Protein AF-A0A7S2T7R9-F1 (afdb_monomer_lite)

Structure (mmCIF, N/CA/C/O backbone):
data_AF-A0A7S2T7R9-F1
#
_entry.id   AF-A0A7S2T7R9-F1
#
loop_
_atom_site.group_PDB
_atom_site.id
_atom_site.type_symbol
_atom_site.label_atom_id
_atom_site.label_alt_id
_atom_site.label_comp_id
_atom_site.label_asym_id
_atom_site.label_entity_id
_atom_site.label_seq_id
_atom_site.pdbx_PDB_ins_code
_atom_site.Cartn_x
_atom_site.Cartn_y
_atom_site.Cartn_z
_atom_site.occupancy
_atom_site.B_iso_or_equiv
_atom_site.auth_seq_id
_atom_site.auth_comp_id
_atom_site.auth_asym_id
_atom_site.auth_atom_id
_atom_site.pdbx_PDB_model_num
ATOM 1 N N . GLY A 1 1 ? -16.843 3.187 7.560 1.00 64.81 1 GLY A N 1
ATOM 2 C CA . GLY A 1 1 ? -17.851 2.322 8.193 1.00 64.81 1 GLY A CA 1
ATOM 3 C C . GLY A 1 1 ? -17.827 0.988 7.501 1.00 64.81 1 GLY A C 1
ATOM 4 O O . GLY A 1 1 ? -18.702 0.731 6.693 1.00 64.81 1 GLY A O 1
ATOM 5 N N . GLY A 1 2 ? -16.764 0.230 7.730 1.00 83.62 2 GLY A N 1
ATOM 6 C CA . GLY A 1 2 ? -16.589 -1.131 7.239 1.00 83.62 2 GLY A CA 1
ATOM 7 C C . GLY A 1 2 ? -15.949 -1.951 8.354 1.00 83.62 2 GLY A C 1
ATOM 8 O O . GLY A 1 2 ? -15.482 -1.365 9.340 1.00 83.62 2 GLY A O 1
ATOM 9 N N . ASN A 1 3 ? -15.924 -3.269 8.196 1.00 92.44 3 ASN A N 1
ATOM 10 C CA . ASN A 1 3 ? -15.455 -4.187 9.225 1.00 92.44 3 ASN A CA 1
ATOM 11 C C . ASN A 1 3 ? -13.933 -4.036 9.428 1.00 92.44 3 ASN A C 1
ATOM 13 O O . ASN A 1 3 ? -13.120 -4.527 8.644 1.00 92.44 3 ASN A O 1
ATOM 17 N N . ALA A 1 4 ? -13.541 -3.311 10.482 1.00 90.25 4 ALA A N 1
ATOM 18 C CA . ALA A 1 4 ? -12.143 -2.966 10.741 1.00 90.25 4 ALA A CA 1
ATOM 19 C C . ALA A 1 4 ? -11.281 -4.188 11.100 1.00 90.25 4 ALA A C 1
ATOM 21 O O . ALA A 1 4 ? -10.094 -4.213 10.774 1.00 90.25 4 ALA A O 1
ATOM 22 N N . ALA A 1 5 ? -11.867 -5.193 11.756 1.00 90.62 5 ALA A N 1
ATOM 23 C CA . ALA A 1 5 ? -11.171 -6.430 12.095 1.00 90.62 5 ALA A CA 1
ATOM 24 C C . ALA A 1 5 ? -10.861 -7.243 10.832 1.00 90.62 5 ALA A C 1
ATOM 26 O O . ALA A 1 5 ? -9.722 -7.669 10.641 1.00 90.62 5 ALA A O 1
ATOM 27 N N . LEU A 1 6 ? -11.843 -7.375 9.934 1.00 92.44 6 LEU A N 1
ATOM 28 C CA . LEU A 1 6 ? -11.665 -8.041 8.646 1.00 92.44 6 LEU A CA 1
ATOM 29 C C . LEU A 1 6 ? -10.659 -7.298 7.758 1.00 92.44 6 LEU A C 1
ATOM 31 O O . LEU A 1 6 ? -9.766 -7.921 7.193 1.00 92.44 6 LEU A O 1
ATOM 35 N N . ALA A 1 7 ? -10.747 -5.967 7.688 1.00 92.38 7 ALA A N 1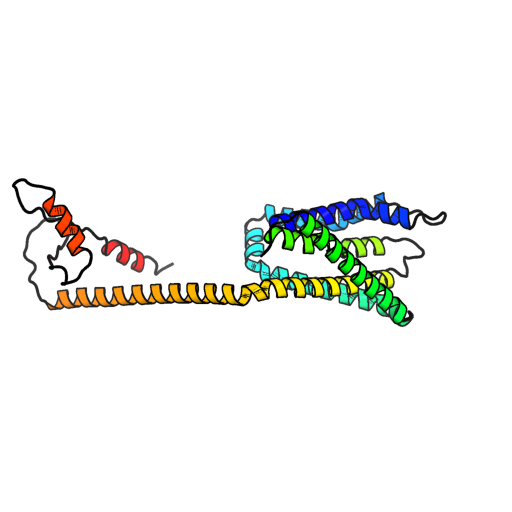
ATOM 36 C CA . ALA A 1 7 ? -9.795 -5.140 6.948 1.00 92.38 7 ALA A CA 1
ATOM 37 C C . ALA A 1 7 ? -8.351 -5.346 7.434 1.00 92.38 7 ALA A C 1
ATOM 39 O O . ALA A 1 7 ? -7.430 -5.493 6.627 1.00 92.38 7 ALA A O 1
ATOM 40 N N . LEU A 1 8 ? -8.147 -5.393 8.756 1.00 89.75 8 LEU A N 1
ATOM 41 C CA . LEU A 1 8 ? -6.836 -5.654 9.346 1.00 89.75 8 LEU A CA 1
ATOM 42 C C . LEU A 1 8 ? -6.337 -7.063 9.012 1.00 89.75 8 LEU A C 1
ATOM 44 O O . LEU A 1 8 ? -5.180 -7.209 8.622 1.00 89.75 8 LEU A O 1
ATOM 48 N N . LEU A 1 9 ? -7.197 -8.078 9.140 1.00 93.12 9 LEU A N 1
ATOM 49 C CA . LEU A 1 9 ? -6.862 -9.461 8.803 1.00 93.12 9 LEU A CA 1
ATOM 50 C C . LEU A 1 9 ? -6.433 -9.584 7.340 1.00 93.12 9 LEU A C 1
ATOM 52 O O . LEU A 1 9 ? -5.376 -10.144 7.068 1.00 93.12 9 LEU A O 1
ATOM 56 N N . LEU A 1 10 ? -7.220 -9.027 6.417 1.00 92.06 10 LEU A N 1
ATOM 57 C CA . LEU A 1 10 ? -6.920 -9.049 4.988 1.00 92.06 10 LEU A CA 1
ATOM 58 C C . LEU A 1 10 ? -5.611 -8.331 4.686 1.00 92.06 10 LEU A C 1
ATOM 60 O O . LEU A 1 10 ? -4.774 -8.888 3.994 1.00 92.06 10 LEU A O 1
ATOM 64 N N . THR A 1 11 ? -5.404 -7.141 5.254 1.00 90.25 11 THR A N 1
ATOM 65 C CA . THR A 1 11 ? -4.189 -6.349 5.018 1.00 90.25 11 THR A CA 1
ATOM 66 C C . THR A 1 11 ? -2.940 -7.065 5.533 1.00 90.25 11 THR A C 1
ATOM 68 O O . THR A 1 11 ? -1.929 -7.141 4.842 1.00 90.25 11 THR A O 1
ATOM 71 N N . VAL A 1 12 ? -2.976 -7.593 6.758 1.00 87.12 12 VAL A N 1
ATOM 72 C CA . VAL A 1 12 ? -1.820 -8.293 7.341 1.00 87.12 12 VAL A CA 1
ATOM 73 C C . VAL A 1 12 ? -1.593 -9.633 6.645 1.00 87.12 12 VAL A C 1
ATOM 75 O O . VAL A 1 12 ? -0.454 -9.964 6.325 1.00 87.12 12 VAL A O 1
ATOM 78 N N . GLY A 1 13 ? -2.666 -10.381 6.386 1.00 89.94 13 GLY A N 1
ATOM 79 C CA . GLY A 1 13 ? -2.618 -11.679 5.723 1.00 89.94 13 GLY A CA 1
ATOM 80 C C . GLY A 1 13 ? -2.097 -11.582 4.293 1.00 89.94 13 GLY A C 1
ATOM 81 O O . GLY A 1 13 ? -1.184 -12.323 3.940 1.00 89.94 13 GLY A O 1
ATOM 82 N N . SER A 1 14 ? -2.603 -10.642 3.491 1.00 89.81 14 SER A N 1
ATOM 83 C CA . SER A 1 14 ? -2.148 -10.442 2.110 1.00 89.81 14 SER A CA 1
ATOM 84 C C . SER A 1 14 ? -0.709 -9.937 2.045 1.00 89.81 14 SER A C 1
ATOM 86 O O . SER A 1 14 ? 0.055 -10.409 1.209 1.00 89.81 14 SER A O 1
ATOM 88 N N . ASN A 1 15 ? -0.297 -9.057 2.964 1.00 88.62 15 ASN A N 1
ATOM 89 C CA . ASN A 1 15 ? 1.095 -8.621 3.063 1.00 88.62 15 ASN A CA 1
ATOM 90 C C . ASN A 1 15 ? 2.029 -9.786 3.418 1.00 88.62 15 ASN A C 1
ATOM 92 O O . ASN A 1 15 ? 3.092 -9.917 2.816 1.00 88.62 15 ASN A O 1
ATOM 96 N N . LEU A 1 16 ? 1.645 -10.638 4.376 1.00 86.31 16 LEU A N 1
ATOM 97 C CA . LEU A 1 16 ? 2.447 -11.800 4.762 1.00 86.31 16 LEU A CA 1
ATOM 98 C C . LEU A 1 16 ? 2.527 -12.823 3.627 1.00 86.31 16 LEU A C 1
ATOM 100 O O . LEU A 1 16 ? 3.619 -13.282 3.305 1.00 86.31 16 LEU A O 1
ATOM 104 N N . LEU A 1 17 ? 1.393 -13.132 2.991 1.00 89.25 17 LEU A N 1
ATOM 105 C CA . LEU A 1 17 ? 1.361 -13.981 1.803 1.00 89.25 17 LEU A CA 1
ATOM 106 C C . LEU A 1 17 ? 2.251 -13.401 0.707 1.00 89.25 17 LEU A C 1
ATOM 108 O O . LEU A 1 17 ? 3.085 -14.124 0.188 1.00 89.25 17 LEU A O 1
ATOM 112 N N . GLY A 1 18 ? 2.163 -12.099 0.434 1.00 87.56 18 GLY A N 1
ATOM 113 C CA . GLY A 1 18 ? 3.014 -11.423 -0.541 1.00 87.56 18 GLY A CA 1
ATOM 114 C C . GLY A 1 18 ? 4.504 -11.572 -0.237 1.00 87.56 18 GLY A C 1
ATOM 115 O O . GLY A 1 18 ? 5.270 -11.926 -1.126 1.00 87.56 18 GLY A O 1
ATOM 116 N N . ILE A 1 19 ? 4.928 -11.378 1.016 1.00 85.81 19 ILE A N 1
ATOM 117 C CA . ILE A 1 19 ? 6.332 -11.582 1.416 1.00 85.81 19 ILE A CA 1
ATOM 118 C C . ILE A 1 19 ? 6.782 -13.015 1.121 1.00 85.81 19 ILE A C 1
ATOM 120 O O . ILE A 1 19 ? 7.886 -13.210 0.620 1.00 85.81 19 ILE A O 1
ATOM 124 N N . LEU A 1 20 ? 5.929 -14.001 1.409 1.00 87.94 20 LEU A N 1
ATOM 125 C CA . LEU A 1 20 ? 6.237 -15.413 1.201 1.00 87.94 20 LEU A CA 1
ATOM 126 C C . LEU A 1 20 ? 6.213 -15.811 -0.277 1.00 87.94 20 LEU A C 1
ATOM 128 O O . LEU A 1 20 ? 7.061 -16.588 -0.690 1.00 87.94 20 LEU A O 1
ATOM 132 N N . THR A 1 21 ? 5.265 -15.315 -1.074 1.00 89.00 21 THR A N 1
ATOM 133 C CA . THR A 1 21 ? 5.023 -15.799 -2.443 1.00 89.00 21 THR A CA 1
ATOM 134 C C . THR A 1 21 ? 5.775 -15.011 -3.508 1.00 89.00 21 THR A C 1
ATOM 136 O O . THR A 1 21 ? 6.161 -15.585 -4.525 1.00 89.00 21 THR A O 1
ATOM 139 N N . VAL A 1 22 ? 5.984 -13.703 -3.312 1.00 89.12 22 VAL A N 1
ATOM 140 C CA . VAL A 1 22 ? 6.552 -12.819 -4.343 1.00 89.12 22 VAL A CA 1
ATOM 141 C C . VAL A 1 22 ? 7.971 -13.223 -4.757 1.00 89.12 22 VAL A C 1
ATOM 143 O O . VAL A 1 22 ? 8.199 -13.281 -5.961 1.00 89.12 22 VAL A O 1
ATOM 146 N N . PRO A 1 23 ? 8.911 -13.567 -3.854 1.00 84.94 23 PRO A N 1
ATOM 147 C CA . PRO A 1 23 ? 10.255 -13.980 -4.264 1.00 84.94 23 PRO A CA 1
ATOM 148 C C . PRO A 1 23 ? 10.264 -15.176 -5.219 1.00 84.94 23 PRO A C 1
ATOM 150 O O . PRO A 1 23 ? 11.006 -15.183 -6.198 1.00 84.94 23 PRO A O 1
ATOM 153 N N . PHE A 1 24 ? 9.398 -16.162 -4.974 1.00 86.75 24 PHE A N 1
ATOM 154 C CA . PHE A 1 24 ? 9.271 -17.335 -5.836 1.00 86.75 24 PHE A CA 1
ATOM 155 C C . PHE A 1 24 ? 8.570 -17.002 -7.150 1.00 86.75 24 PHE A C 1
ATOM 157 O O . PHE A 1 24 ? 9.004 -17.463 -8.197 1.00 86.75 24 PHE A O 1
ATOM 164 N N . ALA A 1 25 ? 7.524 -16.173 -7.116 1.00 88.12 25 ALA A N 1
ATOM 165 C CA . ALA A 1 25 ? 6.848 -15.728 -8.331 1.00 88.12 25 ALA A CA 1
ATOM 166 C C . ALA A 1 25 ? 7.795 -14.937 -9.247 1.00 88.12 25 ALA A C 1
ATOM 168 O O . ALA A 1 25 ? 7.837 -15.183 -10.446 1.00 88.12 25 ALA A O 1
ATOM 169 N N . VAL A 1 26 ? 8.591 -14.027 -8.680 1.00 85.38 26 VAL A N 1
ATOM 170 C CA . VAL A 1 26 ? 9.594 -13.243 -9.415 1.00 85.38 26 VAL A CA 1
ATOM 171 C C . VAL A 1 26 ? 10.671 -14.152 -9.985 1.00 85.38 26 VAL A C 1
ATOM 173 O O . VAL A 1 26 ? 11.009 -14.006 -11.154 1.00 85.38 26 VAL A O 1
ATOM 176 N N . LYS A 1 27 ? 11.154 -15.124 -9.200 1.00 84.75 27 LYS A N 1
ATOM 177 C CA . LYS A 1 27 ? 12.073 -16.141 -9.708 1.00 84.75 27 LYS A CA 1
ATOM 178 C C . LYS A 1 27 ? 11.471 -16.879 -10.900 1.00 84.75 27 LYS A C 1
ATOM 180 O O . LYS A 1 27 ? 12.114 -16.921 -11.925 1.00 84.75 27 LYS A O 1
ATOM 185 N N . LEU A 1 28 ? 10.241 -17.382 -10.811 1.00 86.12 28 LEU A N 1
ATOM 186 C CA . LEU A 1 28 ? 9.601 -18.114 -11.913 1.00 86.12 28 LEU A CA 1
ATOM 187 C C . LEU A 1 28 ? 9.383 -17.267 -13.174 1.00 86.12 28 LEU A C 1
ATOM 189 O O . LEU A 1 28 ? 9.416 -17.801 -14.275 1.00 86.12 28 LEU A O 1
ATOM 193 N N . ILE A 1 29 ? 9.121 -15.967 -13.019 1.00 84.50 29 ILE A N 1
ATOM 194 C CA . ILE A 1 29 ? 8.898 -15.053 -14.150 1.00 84.50 29 ILE A CA 1
ATOM 195 C C . ILE A 1 29 ? 10.220 -14.658 -14.819 1.00 84.50 29 ILE A C 1
ATOM 197 O O . ILE A 1 29 ? 10.242 -14.438 -16.027 1.00 84.50 29 ILE A O 1
ATOM 201 N N . LEU A 1 30 ? 11.296 -14.529 -14.039 1.00 78.75 30 LEU A N 1
ATOM 202 C CA . LEU A 1 30 ? 12.594 -14.049 -14.514 1.00 78.75 30 LEU A CA 1
ATOM 203 C C . LEU A 1 30 ? 13.631 -15.166 -14.720 1.00 78.75 30 LEU A C 1
ATOM 205 O O . LEU A 1 30 ? 14.703 -14.873 -15.248 1.00 78.75 30 LEU A O 1
ATOM 209 N N . ASP A 1 31 ? 13.331 -16.409 -14.322 1.00 71.06 31 ASP A N 1
ATOM 210 C CA . ASP A 1 31 ? 14.208 -17.576 -14.489 1.00 71.06 31 ASP A CA 1
ATOM 211 C C . ASP A 1 31 ? 14.510 -17.741 -15.981 1.00 71.06 31 ASP A C 1
ATOM 213 O O . ASP A 1 31 ? 13.670 -18.139 -16.790 1.00 71.06 31 ASP A O 1
ATOM 217 N N . SER A 1 32 ? 15.729 -17.375 -16.338 1.00 65.50 32 SER A N 1
ATOM 218 C CA . SER A 1 32 ? 16.314 -17.498 -17.666 1.00 65.50 32 SER A CA 1
ATOM 219 C C . SER A 1 32 ? 17.733 -18.024 -17.475 1.00 65.50 32 SER A C 1
ATOM 221 O O . SER A 1 32 ? 18.296 -17.873 -16.391 1.00 65.50 32 SER A O 1
ATOM 223 N N . GLU A 1 33 ? 18.304 -18.690 -18.484 1.00 56.00 33 GLU A N 1
ATOM 224 C CA . GLU A 1 33 ? 19.564 -19.442 -18.321 1.00 56.00 33 GLU A CA 1
ATOM 225 C C . GLU A 1 33 ? 20.746 -18.587 -17.812 1.00 56.00 33 GLU A C 1
ATOM 227 O O . GLU A 1 33 ? 21.658 -19.125 -17.187 1.00 56.00 33 GLU A O 1
ATOM 232 N N . ASP A 1 34 ? 20.678 -17.260 -17.968 1.00 58.62 34 ASP A N 1
ATOM 233 C CA . ASP A 1 34 ? 21.695 -16.299 -17.523 1.00 58.62 34 ASP A CA 1
ATOM 234 C C . ASP A 1 34 ? 21.391 -15.615 -16.170 1.00 58.62 34 ASP A C 1
ATOM 236 O O . ASP A 1 34 ? 22.192 -14.813 -15.685 1.00 58.62 34 ASP A O 1
ATOM 240 N N . PHE A 1 35 ? 20.248 -15.899 -15.531 1.00 62.09 35 PHE A N 1
ATOM 241 C CA . PHE A 1 35 ? 19.755 -15.140 -14.374 1.00 62.09 35 PHE A CA 1
ATOM 242 C C . PHE A 1 35 ? 19.318 -16.046 -13.218 1.00 62.09 35 PHE A C 1
ATOM 244 O O . PHE A 1 35 ? 18.179 -16.503 -13.145 1.00 62.09 35 PHE A O 1
ATOM 251 N N . ASN A 1 36 ? 20.220 -16.274 -12.258 1.00 66.56 36 ASN A N 1
ATOM 252 C CA . ASN A 1 36 ? 19.907 -17.046 -11.054 1.00 66.56 36 ASN A CA 1
ATOM 253 C C . ASN A 1 36 ? 19.505 -16.121 -9.897 1.00 66.56 36 ASN A C 1
ATOM 255 O O . ASN A 1 36 ? 20.352 -15.574 -9.186 1.00 66.56 36 ASN A O 1
ATOM 259 N N . LEU A 1 37 ? 18.196 -15.958 -9.696 1.00 72.50 37 LEU A N 1
ATOM 260 C CA . LEU A 1 37 ? 17.667 -15.323 -8.492 1.00 72.50 37 LEU A CA 1
ATOM 261 C C . LEU A 1 37 ? 17.611 -16.298 -7.320 1.00 72.50 37 LEU A C 1
ATOM 263 O O . LEU A 1 37 ? 16.885 -17.301 -7.336 1.00 72.50 37 LEU A O 1
ATOM 267 N N . ASP A 1 38 ? 18.277 -15.923 -6.230 1.00 82.44 38 ASP A N 1
ATOM 268 C CA . ASP A 1 38 ? 18.083 -16.571 -4.938 1.00 82.44 38 ASP A CA 1
ATOM 269 C C . ASP A 1 38 ? 16.819 -16.034 -4.244 1.00 82.44 38 ASP A C 1
ATOM 271 O O . ASP A 1 38 ? 16.839 -15.071 -3.467 1.00 82.44 38 ASP A O 1
ATOM 275 N N . ALA A 1 39 ? 15.692 -16.691 -4.531 1.00 81.81 39 ALA A N 1
ATOM 276 C CA . ALA A 1 39 ? 14.399 -16.402 -3.916 1.00 81.81 39 ALA A CA 1
ATOM 277 C C . ALA A 1 39 ? 14.428 -16.518 -2.381 1.00 81.81 39 ALA A C 1
ATOM 279 O O . ALA A 1 39 ? 13.714 -15.771 -1.710 1.00 81.81 39 ALA A O 1
ATOM 280 N N . LEU A 1 40 ? 15.251 -17.410 -1.811 1.00 85.62 40 LEU A N 1
ATOM 281 C CA . LEU A 1 40 ? 15.349 -17.567 -0.358 1.00 85.62 40 LEU A CA 1
ATOM 282 C C . LEU A 1 40 ? 16.083 -16.387 0.272 1.00 85.62 40 LEU A C 1
ATOM 284 O O . LEU A 1 40 ? 15.608 -15.853 1.273 1.00 85.62 40 LEU A O 1
ATOM 288 N N . SER A 1 41 ? 17.182 -15.927 -0.326 1.00 83.56 41 SER A N 1
ATOM 289 C CA . SER A 1 41 ? 17.871 -14.708 0.121 1.00 83.56 41 SER A CA 1
ATOM 290 C C . SER A 1 41 ? 16.961 -13.481 0.032 1.00 83.56 41 SER A C 1
ATOM 292 O O . SER A 1 41 ? 16.876 -12.702 0.987 1.00 83.56 41 SER A O 1
ATOM 294 N N . LEU A 1 42 ? 16.206 -13.335 -1.063 1.00 81.25 42 LEU A N 1
ATOM 295 C CA . LEU A 1 42 ? 15.235 -12.251 -1.223 1.00 81.25 42 LEU A CA 1
ATOM 296 C C . LEU A 1 42 ? 14.118 -12.312 -0.166 1.00 81.25 42 LEU A C 1
ATOM 298 O O . LEU A 1 42 ? 13.780 -11.289 0.434 1.00 81.25 42 LEU A O 1
ATOM 302 N N . LEU A 1 43 ? 13.587 -13.507 0.106 1.00 85.38 43 LEU A N 1
ATOM 303 C CA . LEU A 1 43 ? 12.602 -13.743 1.162 1.00 85.38 43 LEU A CA 1
ATOM 304 C C . LEU A 1 43 ? 13.145 -13.348 2.541 1.00 85.38 43 LEU A C 1
ATOM 306 O O . LEU A 1 43 ? 12.474 -12.642 3.294 1.00 85.38 43 LEU A O 1
ATOM 310 N N . LEU A 1 44 ? 14.363 -13.780 2.872 1.00 86.00 44 LEU A N 1
ATOM 311 C CA . LEU A 1 44 ? 14.998 -13.502 4.162 1.00 86.00 44 LEU A CA 1
ATOM 312 C C . LEU A 1 44 ? 15.227 -11.997 4.344 1.00 86.00 44 LEU A C 1
ATOM 314 O O . LEU A 1 44 ? 14.940 -11.449 5.409 1.00 86.00 44 LEU A O 1
ATOM 318 N N . LYS A 1 45 ? 15.652 -11.307 3.281 1.00 82.19 45 LYS A N 1
ATOM 319 C CA . LYS A 1 45 ? 15.782 -9.846 3.257 1.00 82.19 45 LYS A CA 1
ATOM 320 C C . LYS A 1 45 ? 14.437 -9.151 3.474 1.00 82.19 45 LYS A C 1
ATOM 322 O O . LYS A 1 45 ? 14.353 -8.285 4.338 1.00 82.19 45 LYS A O 1
ATOM 327 N N . LEU A 1 46 ? 13.377 -9.556 2.768 1.00 80.81 46 LEU A N 1
ATOM 328 C CA . LEU A 1 46 ? 12.022 -9.017 2.960 1.00 80.81 46 LEU A CA 1
ATOM 329 C C . LEU A 1 46 ? 11.524 -9.215 4.396 1.00 80.81 46 LEU A C 1
ATOM 331 O O . LEU A 1 46 ? 11.010 -8.273 5.006 1.00 80.81 46 LEU A O 1
ATOM 335 N N . LEU A 1 47 ? 11.709 -10.419 4.947 1.00 85.56 47 LEU A N 1
ATOM 336 C CA . LEU A 1 47 ? 11.359 -10.722 6.330 1.00 85.56 47 LEU A CA 1
ATOM 337 C C . LEU A 1 47 ? 12.130 -9.817 7.286 1.00 85.56 47 LEU A C 1
ATOM 339 O O . LEU A 1 47 ? 11.505 -9.157 8.104 1.00 85.56 47 LEU A O 1
ATOM 343 N N . ILE A 1 48 ? 13.451 -9.699 7.168 1.00 85.88 48 ILE A N 1
ATOM 344 C CA . ILE A 1 48 ? 14.231 -8.834 8.061 1.00 85.88 48 ILE A CA 1
ATOM 345 C C . ILE A 1 48 ? 13.807 -7.367 7.910 1.00 85.88 48 ILE A C 1
ATOM 347 O O . ILE A 1 48 ? 13.558 -6.705 8.916 1.00 85.88 48 ILE A O 1
ATOM 351 N N . THR A 1 49 ? 13.669 -6.848 6.692 1.00 80.62 49 THR A N 1
ATOM 352 C CA . THR A 1 49 ? 13.354 -5.431 6.454 1.00 80.62 49 THR A CA 1
ATOM 353 C C . THR A 1 49 ? 11.962 -5.041 6.950 1.00 80.62 49 THR A C 1
ATOM 355 O O . THR A 1 49 ? 11.799 -3.941 7.475 1.00 80.62 49 THR A O 1
ATOM 358 N N . ILE A 1 50 ? 10.962 -5.918 6.821 1.00 79.44 50 ILE A N 1
ATOM 359 C CA . ILE A 1 50 ? 9.572 -5.608 7.192 1.00 79.44 50 ILE A CA 1
ATOM 360 C C . ILE A 1 50 ? 9.249 -6.090 8.612 1.00 79.44 50 ILE A C 1
ATOM 362 O O . ILE A 1 50 ? 8.663 -5.344 9.398 1.00 79.44 50 ILE A O 1
ATOM 366 N N . LEU A 1 51 ? 9.644 -7.312 8.978 1.00 82.69 51 LEU A N 1
ATOM 367 C CA . LEU A 1 51 ? 9.307 -7.913 10.271 1.00 82.69 51 LEU A CA 1
ATOM 368 C C . LEU A 1 51 ? 10.078 -7.264 11.422 1.00 82.69 51 LEU A C 1
ATOM 370 O O . LEU A 1 51 ? 9.499 -7.074 12.488 1.00 82.69 51 LEU A O 1
ATOM 374 N N . THR A 1 52 ? 11.342 -6.873 11.221 1.00 87.44 52 THR A N 1
ATOM 375 C CA . THR A 1 52 ? 12.152 -6.227 12.273 1.00 87.44 52 THR A CA 1
ATOM 376 C C . THR A 1 52 ? 11.499 -4.950 12.816 1.00 87.44 52 THR A C 1
ATOM 378 O O . THR A 1 52 ? 11.251 -4.897 14.024 1.00 87.44 52 THR A O 1
ATOM 381 N N . PRO A 1 53 ? 11.146 -3.935 11.996 1.00 86.50 53 PRO A N 1
ATOM 382 C CA . PRO A 1 53 ? 10.504 -2.724 12.511 1.00 86.50 53 PRO A CA 1
ATOM 383 C C . PRO A 1 53 ? 9.107 -2.992 13.091 1.00 86.50 53 PRO A C 1
ATOM 385 O O . PRO A 1 53 ? 8.719 -2.348 14.067 1.00 86.50 53 PRO A O 1
ATOM 388 N N . LEU A 1 54 ? 8.367 -3.970 12.557 1.00 85.19 54 LEU A N 1
ATOM 389 C CA . LEU A 1 54 ? 7.064 -4.391 13.087 1.00 85.19 54 LEU A CA 1
ATOM 390 C C . LEU A 1 54 ? 7.180 -5.007 14.487 1.00 85.19 54 LEU A C 1
ATOM 392 O O . LEU A 1 54 ? 6.475 -4.591 15.411 1.00 85.19 54 LEU A O 1
ATOM 396 N N . CYS A 1 55 ? 8.079 -5.977 14.656 1.00 88.56 55 CYS A N 1
ATOM 397 C CA . CYS A 1 55 ? 8.350 -6.626 15.934 1.00 88.56 55 CYS A CA 1
ATOM 398 C C . CYS A 1 55 ? 8.881 -5.622 16.953 1.00 88.56 55 CYS A C 1
ATOM 400 O O . CYS A 1 55 ? 8.391 -5.590 18.081 1.00 88.56 55 CYS A O 1
ATOM 402 N N . PHE A 1 56 ? 9.809 -4.754 16.546 1.00 89.81 56 PHE A N 1
ATOM 403 C CA . PHE A 1 56 ? 10.340 -3.698 17.400 1.00 89.81 56 PHE A CA 1
ATOM 404 C C . PHE A 1 56 ? 9.247 -2.719 17.849 1.00 89.81 56 PHE A C 1
ATOM 406 O O . PHE A 1 56 ? 9.089 -2.470 19.044 1.00 89.81 56 PHE A O 1
ATOM 413 N N . GLY A 1 57 ? 8.416 -2.229 16.924 1.00 87.50 57 GLY A N 1
ATOM 414 C CA . GLY A 1 57 ? 7.296 -1.342 17.246 1.00 87.50 57 GLY A CA 1
ATOM 415 C C . GLY A 1 57 ? 6.265 -1.997 18.172 1.00 87.50 57 GLY A C 1
ATOM 416 O O . GLY A 1 57 ? 5.787 -1.369 19.121 1.00 87.50 57 GLY A O 1
ATOM 417 N N . LYS A 1 58 ? 5.954 -3.281 17.954 1.00 87.62 58 LYS A N 1
ATOM 418 C CA . LYS A 1 58 ? 5.061 -4.057 18.827 1.00 87.62 58 LYS A CA 1
ATOM 419 C C . LYS A 1 58 ? 5.664 -4.261 20.217 1.00 87.62 58 LYS A C 1
ATOM 421 O O . LYS A 1 58 ? 4.949 -4.081 21.202 1.00 87.62 58 LYS A O 1
ATOM 426 N N . ALA A 1 59 ? 6.951 -4.593 20.300 1.00 90.75 59 ALA A N 1
ATOM 427 C CA . ALA A 1 59 ? 7.669 -4.759 21.558 1.00 90.75 59 ALA A CA 1
ATOM 428 C C . ALA A 1 59 ? 7.691 -3.449 22.354 1.00 90.75 59 ALA A C 1
ATOM 430 O O . ALA A 1 59 ? 7.296 -3.448 23.513 1.00 90.75 59 ALA A O 1
ATOM 431 N N . LEU A 1 60 ? 8.025 -2.317 21.726 1.00 89.25 60 LEU A N 1
ATOM 432 C CA . LEU A 1 60 ? 7.979 -0.999 22.370 1.00 89.25 60 LEU A CA 1
ATOM 433 C C . LEU A 1 60 ? 6.589 -0.663 22.918 1.00 89.25 60 LEU A C 1
ATOM 435 O O . LEU A 1 60 ? 6.454 -0.191 24.049 1.00 89.25 60 LEU A O 1
ATOM 439 N N . ARG A 1 61 ? 5.543 -0.938 22.131 1.00 85.81 61 ARG A N 1
ATOM 440 C CA . ARG A 1 61 ? 4.156 -0.707 22.545 1.00 85.81 61 ARG A CA 1
ATOM 441 C C . ARG A 1 61 ? 3.729 -1.627 23.691 1.00 85.81 61 ARG A C 1
ATOM 443 O O . ARG A 1 61 ? 2.937 -1.209 24.528 1.00 85.81 61 ARG A O 1
ATOM 450 N N . HIS A 1 62 ? 4.224 -2.861 23.732 1.00 89.56 62 HIS A N 1
ATOM 451 C CA . HIS A 1 62 ? 3.915 -3.810 24.800 1.00 89.56 62 HIS A CA 1
ATOM 452 C C . HIS A 1 62 ? 4.688 -3.504 26.092 1.00 89.56 62 HIS A C 1
ATOM 454 O O . HIS A 1 62 ? 4.109 -3.519 27.175 1.00 89.56 62 HIS A O 1
ATOM 460 N N . SER A 1 63 ? 5.977 -3.181 25.980 1.00 89.50 63 SER A N 1
ATOM 461 C CA . SER A 1 63 ? 6.866 -2.954 27.123 1.00 89.50 63 SER A CA 1
ATOM 462 C C . SER A 1 63 ? 6.573 -1.651 27.867 1.00 89.50 63 SER A C 1
ATOM 464 O O . SER A 1 63 ? 6.857 -1.557 29.057 1.00 89.50 63 SER A O 1
ATOM 466 N N . ASN A 1 64 ? 5.991 -0.643 27.206 1.00 89.62 64 ASN A N 1
ATOM 467 C CA . ASN A 1 64 ? 5.701 0.643 27.834 1.00 89.62 64 ASN A CA 1
ATOM 468 C C . ASN A 1 64 ? 4.241 1.076 27.625 1.00 89.62 64 ASN A C 1
ATOM 470 O O . ASN A 1 64 ? 3.872 1.638 26.591 1.00 89.62 64 ASN A O 1
ATOM 474 N N . LYS A 1 65 ? 3.411 0.885 28.660 1.00 88.00 65 LYS A N 1
ATOM 475 C CA . LYS A 1 65 ? 1.992 1.290 28.657 1.00 88.00 65 LYS A CA 1
ATOM 476 C C . LYS A 1 65 ? 1.801 2.796 28.440 1.00 88.00 65 LYS A C 1
ATOM 478 O O . LYS A 1 65 ? 0.849 3.181 27.764 1.00 88.00 65 LYS A O 1
ATOM 483 N N . LYS A 1 66 ? 2.717 3.641 28.935 1.00 87.50 66 LYS A N 1
ATOM 484 C CA . LYS A 1 66 ? 2.670 5.099 28.711 1.00 87.50 66 LYS A CA 1
ATOM 485 C C . LYS A 1 66 ? 2.892 5.431 27.238 1.00 87.50 66 LYS A C 1
ATOM 487 O O . LYS A 1 66 ? 2.181 6.258 26.681 1.00 87.50 66 LYS A O 1
ATOM 492 N N . LEU A 1 67 ? 3.820 4.730 26.583 1.00 84.06 67 LEU A N 1
ATOM 493 C CA . LEU A 1 67 ? 4.064 4.889 25.149 1.00 84.06 67 LEU A CA 1
ATOM 494 C C . LEU A 1 67 ? 2.874 4.395 24.314 1.00 84.06 67 LEU A C 1
ATOM 496 O O . LEU A 1 67 ? 2.495 5.036 23.336 1.00 84.06 67 LEU A O 1
ATOM 500 N N . ALA A 1 68 ? 2.239 3.291 24.717 1.00 85.69 68 ALA A N 1
ATOM 501 C CA . ALA A 1 68 ? 1.028 2.796 24.066 1.00 85.69 68 ALA A CA 1
ATOM 502 C C . ALA A 1 68 ? -0.146 3.780 24.176 1.00 85.69 68 ALA A C 1
ATOM 504 O O . ALA A 1 68 ? -0.896 3.950 23.209 1.00 85.69 68 ALA A O 1
ATOM 505 N N . GLN A 1 69 ? -0.294 4.424 25.335 1.00 87.81 69 GLN A N 1
ATOM 506 C CA . GLN A 1 69 ? -1.301 5.451 25.568 1.00 87.81 69 GLN A CA 1
ATOM 507 C C . GLN A 1 69 ? -1.000 6.722 24.764 1.00 87.81 69 GLN A C 1
ATOM 509 O O . GLN A 1 69 ? -1.868 7.175 24.022 1.00 87.81 69 GLN A O 1
ATOM 514 N N . PHE A 1 70 ? 0.244 7.206 24.783 1.00 87.81 70 PHE A N 1
ATOM 515 C CA . PHE A 1 70 ? 0.685 8.330 23.953 1.00 87.81 70 PHE A CA 1
ATOM 516 C C . PHE A 1 70 ? 0.430 8.082 22.458 1.00 87.81 70 PHE A C 1
ATOM 518 O O . PHE A 1 70 ? -0.116 8.936 21.761 1.00 87.81 70 PHE A O 1
ATOM 525 N N . ALA A 1 71 ? 0.750 6.883 21.958 1.00 85.56 71 ALA A N 1
ATOM 526 C CA . ALA A 1 71 ? 0.483 6.506 20.570 1.00 85.56 71 ALA A CA 1
ATOM 527 C C . ALA A 1 71 ? -1.018 6.515 20.230 1.00 85.56 71 ALA A C 1
ATOM 529 O O . ALA A 1 71 ? -1.402 6.864 19.113 1.00 85.56 71 ALA A O 1
ATOM 530 N N . LYS A 1 72 ? -1.876 6.152 21.193 1.00 86.06 72 LYS A N 1
ATOM 531 C CA . LYS A 1 72 ? -3.336 6.185 21.037 1.00 86.06 72 LYS A CA 1
ATOM 532 C C . LYS A 1 72 ? -3.870 7.620 21.031 1.00 86.06 72 LYS A C 1
ATOM 534 O O . LYS A 1 72 ? -4.720 7.934 20.201 1.00 86.06 72 LYS A O 1
ATOM 539 N N . GLU A 1 73 ? -3.357 8.478 21.908 1.00 89.56 73 GLU A N 1
ATOM 540 C CA . GLU A 1 73 ? -3.738 9.893 22.015 1.00 89.56 73 GLU A CA 1
ATOM 541 C C . GLU A 1 73 ? -3.290 10.699 20.789 1.00 89.56 73 GLU A C 1
ATOM 543 O O . GLU A 1 73 ? -4.047 11.506 20.257 1.00 89.56 73 GLU A O 1
ATOM 548 N N . GLN A 1 74 ? -2.087 10.436 20.274 1.00 89.62 74 GLN A N 1
ATOM 549 C CA . GLN A 1 74 ? -1.509 11.163 19.140 1.00 89.62 74 GLN A CA 1
ATOM 550 C C . GLN A 1 74 ? -1.782 10.499 17.779 1.00 89.62 74 GLN A C 1
ATOM 552 O O . GLN A 1 74 ? -1.083 10.781 16.803 1.00 89.62 74 GLN A O 1
ATOM 557 N N . LYS A 1 75 ? -2.808 9.639 17.671 1.00 84.50 75 LYS A N 1
ATOM 558 C CA . LYS A 1 75 ? -3.137 8.879 16.446 1.00 84.50 75 LYS A CA 1
ATOM 559 C C . LYS A 1 75 ? -3.198 9.756 15.187 1.00 84.50 75 LYS A C 1
ATOM 561 O O . LYS A 1 75 ? -2.730 9.341 14.129 1.00 84.50 75 LYS A O 1
ATOM 566 N N . GLN A 1 76 ? -3.744 10.970 15.292 1.00 85.19 76 GLN A N 1
ATOM 567 C CA . GLN A 1 76 ? -3.825 11.903 14.164 1.00 85.19 76 GLN A CA 1
ATOM 568 C C . GLN A 1 76 ? -2.440 12.371 13.694 1.00 85.19 76 GLN A C 1
ATOM 570 O O . GLN A 1 76 ? -2.183 12.378 12.493 1.00 85.19 76 GLN A O 1
ATOM 575 N N . LYS A 1 77 ? -1.524 12.693 14.618 1.00 87.12 77 LYS A N 1
ATOM 576 C CA . LYS A 1 77 ? -0.149 13.088 14.274 1.00 87.12 77 LYS A CA 1
ATOM 577 C C . LYS A 1 77 ? 0.613 11.938 13.625 1.00 87.12 77 LYS A C 1
ATOM 579 O O . LYS A 1 77 ? 1.283 12.161 12.626 1.00 87.12 77 LYS A O 1
ATOM 584 N N . PHE A 1 78 ? 0.452 10.710 14.125 1.00 86.06 78 PHE A N 1
ATOM 585 C CA . PHE A 1 78 ? 1.024 9.520 13.484 1.00 86.06 78 PHE A CA 1
ATOM 586 C C . PHE A 1 78 ? 0.465 9.297 12.077 1.00 86.06 78 PHE A C 1
ATOM 588 O O . PHE A 1 78 ? 1.222 8.975 11.166 1.00 86.06 78 PHE A O 1
ATOM 595 N N . SER A 1 79 ? -0.835 9.525 11.872 1.00 81.25 79 SER A N 1
ATOM 596 C CA . SER A 1 79 ? -1.436 9.457 10.538 1.00 81.25 79 SER A CA 1
ATOM 597 C C . SER A 1 79 ? -0.859 10.516 9.595 1.00 81.25 79 SER A C 1
ATOM 599 O O . SER A 1 79 ? -0.564 10.198 8.449 1.00 81.25 79 SER A O 1
ATOM 601 N N . MET A 1 80 ? -0.670 11.754 10.063 1.00 85.44 80 MET A N 1
ATOM 602 C CA . MET A 1 80 ? -0.058 12.824 9.265 1.00 85.44 80 MET A CA 1
ATOM 603 C C . MET A 1 80 ? 1.413 12.539 8.957 1.00 85.44 80 MET A C 1
ATOM 605 O O . MET A 1 80 ? 1.837 12.712 7.819 1.00 85.44 80 MET A O 1
ATOM 609 N N . ALA A 1 81 ? 2.177 12.068 9.945 1.00 88.06 81 ALA A N 1
ATOM 610 C CA . ALA A 1 81 ? 3.568 11.670 9.764 1.00 88.06 81 ALA A CA 1
ATOM 611 C C . ALA A 1 81 ? 3.687 10.528 8.748 1.00 88.06 81 ALA A C 1
ATOM 613 O O . ALA A 1 81 ? 4.532 10.591 7.866 1.00 88.06 81 ALA A O 1
ATOM 614 N N . ASN A 1 82 ? 2.794 9.535 8.809 1.00 84.00 82 ASN A N 1
ATOM 615 C CA . ASN A 1 82 ? 2.729 8.467 7.816 1.00 84.00 82 ASN A CA 1
ATOM 616 C C . ASN A 1 82 ? 2.481 9.018 6.403 1.00 84.00 82 ASN A C 1
ATOM 618 O O . ASN A 1 82 ? 3.213 8.677 5.479 1.00 84.00 82 ASN A O 1
ATOM 622 N N . SER A 1 83 ? 1.503 9.914 6.237 1.00 78.38 83 SER A N 1
ATOM 623 C CA . SER A 1 83 ? 1.247 10.564 4.946 1.00 78.38 83 SER A CA 1
ATOM 624 C C . SER A 1 83 ? 2.449 11.373 4.449 1.00 78.38 83 SER A C 1
ATOM 626 O O . SER A 1 83 ? 2.775 11.313 3.266 1.00 78.38 83 SER A O 1
ATOM 628 N N . LEU A 1 84 ? 3.143 12.091 5.338 1.00 88.06 84 LEU A N 1
ATOM 629 C CA . LEU A 1 84 ? 4.352 12.839 4.992 1.00 88.06 84 LEU A CA 1
ATOM 630 C C . LEU A 1 84 ? 5.487 11.902 4.558 1.00 88.06 84 LEU A C 1
ATOM 632 O O . LEU A 1 84 ? 6.114 12.149 3.533 1.00 88.06 84 LEU A O 1
ATOM 636 N N . CYS A 1 85 ? 5.714 10.803 5.280 1.00 83.94 85 CYS A N 1
ATOM 637 C CA . CYS A 1 85 ? 6.691 9.782 4.902 1.00 83.94 85 CYS A CA 1
ATOM 638 C C . CYS A 1 85 ? 6.394 9.195 3.516 1.00 83.94 85 CYS A C 1
ATOM 640 O O . CYS A 1 85 ? 7.318 9.036 2.724 1.00 83.94 85 CYS A O 1
ATOM 642 N N . LEU A 1 86 ? 5.123 8.921 3.193 1.00 76.12 86 LEU A N 1
ATOM 643 C CA . LEU A 1 86 ? 4.737 8.446 1.860 1.00 76.12 86 LEU A CA 1
ATOM 644 C C . LEU A 1 86 ? 5.090 9.464 0.768 1.00 76.12 86 LEU A C 1
ATOM 646 O O . LEU A 1 86 ? 5.691 9.089 -0.236 1.00 76.12 86 LEU A O 1
ATOM 650 N N . ILE A 1 87 ? 4.783 10.748 0.979 1.00 80.50 87 ILE A N 1
ATOM 651 C CA . ILE A 1 87 ? 5.135 11.822 0.035 1.00 80.50 87 ILE A CA 1
ATOM 652 C C . ILE A 1 87 ? 6.658 11.928 -0.130 1.00 80.50 87 ILE A C 1
ATOM 654 O O . ILE A 1 87 ? 7.150 12.055 -1.250 1.00 80.50 87 ILE A O 1
ATOM 658 N N . LEU A 1 88 ? 7.415 11.837 0.967 1.00 85.81 88 LEU A N 1
ATOM 659 C CA . LEU A 1 88 ? 8.877 11.891 0.935 1.00 85.81 88 LEU A CA 1
ATOM 660 C C . LEU A 1 88 ? 9.484 10.709 0.175 1.00 85.81 88 LEU A C 1
ATOM 662 O O . LEU A 1 88 ? 10.403 10.916 -0.611 1.00 85.81 88 LEU A O 1
ATOM 666 N N . ILE A 1 89 ? 8.970 9.490 0.366 1.00 80.38 89 ILE A N 1
ATOM 667 C CA . ILE A 1 89 ? 9.421 8.306 -0.383 1.00 80.38 89 ILE A CA 1
ATOM 668 C C . ILE A 1 89 ? 9.222 8.531 -1.881 1.00 80.38 89 ILE A C 1
ATOM 670 O O . ILE A 1 89 ? 10.157 8.352 -2.655 1.00 80.38 89 ILE A O 1
ATOM 674 N N . VAL A 1 90 ? 8.034 8.992 -2.275 1.00 74.38 90 VAL A N 1
ATOM 675 C CA . VAL A 1 90 ? 7.710 9.292 -3.674 1.00 74.38 90 VAL A CA 1
ATOM 676 C C . VAL A 1 90 ? 8.686 10.320 -4.240 1.00 74.38 90 VAL A C 1
ATOM 678 O O . VAL A 1 90 ? 9.305 10.081 -5.273 1.00 74.38 90 VAL A O 1
ATOM 681 N N . TRP A 1 91 ? 8.874 11.437 -3.536 1.00 82.31 91 TRP A N 1
ATOM 682 C CA . TRP A 1 91 ? 9.797 12.493 -3.943 1.00 82.31 91 TRP A CA 1
ATOM 683 C C . TRP A 1 91 ? 11.229 11.980 -4.133 1.00 82.31 91 TRP A C 1
ATOM 685 O O . TRP A 1 91 ? 11.858 12.263 -5.154 1.00 82.31 91 TRP A O 1
ATOM 695 N N . GLN A 1 92 ? 11.741 11.214 -3.167 1.00 84.25 92 GLN A N 1
ATOM 696 C CA . GLN A 1 92 ? 13.094 10.655 -3.202 1.00 84.25 92 GLN A CA 1
ATOM 697 C C . GLN A 1 92 ? 13.270 9.682 -4.371 1.00 84.25 92 GLN A C 1
ATOM 699 O O . GLN A 1 92 ? 14.272 9.758 -5.079 1.00 84.25 92 GLN A O 1
ATOM 704 N N . THR A 1 93 ? 12.294 8.804 -4.608 1.00 76.75 93 THR A N 1
ATOM 705 C CA . THR A 1 93 ? 12.306 7.878 -5.746 1.00 76.75 93 THR A CA 1
ATOM 706 C C . THR A 1 93 ? 12.322 8.630 -7.073 1.00 76.75 93 THR A C 1
ATOM 708 O O . THR A 1 93 ? 13.189 8.359 -7.901 1.00 76.75 93 THR A O 1
ATOM 711 N N . LEU A 1 94 ? 11.403 9.581 -7.281 1.00 76.50 94 LEU A N 1
ATOM 712 C CA . LEU A 1 94 ? 11.343 10.340 -8.534 1.00 76.50 94 LEU A CA 1
ATOM 713 C C . LEU A 1 94 ? 12.617 11.162 -8.756 1.00 76.50 94 LEU A C 1
ATOM 715 O O . LEU A 1 94 ? 13.122 11.209 -9.872 1.00 76.50 94 LEU A O 1
ATOM 719 N N . SER A 1 95 ? 13.159 11.762 -7.695 1.00 84.44 95 SER A N 1
ATOM 720 C CA . SER A 1 95 ? 14.390 12.554 -7.776 1.00 84.44 95 SER A CA 1
ATOM 721 C C . SER A 1 95 ? 15.596 11.701 -8.166 1.00 84.44 95 SER A C 1
ATOM 723 O O . SER A 1 95 ? 16.380 12.109 -9.015 1.00 84.44 95 SER A O 1
ATOM 725 N N . LYS A 1 96 ? 15.734 10.498 -7.591 1.00 81.44 96 LYS A N 1
ATOM 726 C CA . LYS A 1 96 ? 16.813 9.561 -7.945 1.00 81.44 96 LYS A CA 1
ATOM 727 C C . LYS A 1 96 ? 16.689 9.032 -9.371 1.00 81.44 96 LYS A C 1
ATOM 729 O O . LYS A 1 96 ? 17.702 8.829 -10.027 1.00 81.44 96 LYS A O 1
ATOM 734 N N . ALA A 1 97 ? 15.461 8.812 -9.832 1.00 79.50 97 ALA A N 1
ATOM 735 C CA . ALA A 1 97 ? 15.186 8.279 -11.159 1.00 79.50 97 ALA A CA 1
ATOM 736 C C . ALA A 1 97 ? 15.203 9.347 -12.266 1.00 79.50 97 ALA A C 1
ATOM 738 O O . ALA A 1 97 ? 15.143 8.999 -13.441 1.00 79.50 97 ALA A O 1
ATOM 739 N N . GLN A 1 98 ? 15.289 10.637 -11.923 1.00 83.81 98 GLN A N 1
ATOM 740 C CA . GLN A 1 98 ? 15.215 11.755 -12.867 1.00 83.81 98 GLN A CA 1
ATOM 741 C C . GLN A 1 98 ? 16.115 11.620 -14.111 1.00 83.81 98 GLN A C 1
ATOM 743 O O . GLN A 1 98 ? 15.576 11.787 -15.207 1.00 83.81 98 GLN A O 1
ATOM 748 N N . PRO A 1 99 ? 17.418 11.282 -14.014 1.00 81.50 99 PRO A N 1
ATOM 749 C CA . PRO A 1 99 ? 18.259 11.184 -15.208 1.00 81.50 99 PRO A CA 1
ATOM 750 C C . PRO A 1 99 ? 17.816 10.043 -16.132 1.00 81.50 99 PRO A C 1
ATOM 752 O O . PRO A 1 99 ? 17.873 10.180 -17.347 1.00 81.50 99 PRO A O 1
ATOM 755 N N . GLN A 1 100 ? 17.315 8.944 -15.563 1.00 80.69 100 GLN A N 1
ATOM 756 C CA . GLN A 1 100 ? 16.835 7.786 -16.320 1.00 80.69 100 GLN A CA 1
ATOM 757 C C . GLN A 1 100 ? 15.460 8.061 -16.934 1.00 80.69 100 GLN A C 1
ATOM 759 O O . GLN A 1 100 ? 15.205 7.688 -18.069 1.00 80.69 100 GLN A O 1
ATOM 764 N N . VAL A 1 101 ? 14.573 8.738 -16.201 1.00 78.81 101 VAL A N 1
ATOM 765 C CA . VAL A 1 101 ? 13.200 9.039 -16.631 1.00 78.81 101 VAL A CA 1
ATOM 766 C C . VAL A 1 101 ? 13.167 10.031 -17.791 1.00 78.81 101 VAL A C 1
ATOM 768 O O . VAL A 1 101 ? 12.316 9.891 -18.662 1.00 78.81 101 VAL A O 1
ATOM 771 N N . ILE A 1 102 ? 14.070 11.017 -17.819 1.00 79.62 102 ILE A N 1
ATOM 772 C CA . ILE A 1 102 ? 14.127 12.003 -18.913 1.00 79.62 102 ILE A CA 1
ATOM 773 C C . ILE A 1 102 ? 14.603 11.377 -20.224 1.00 79.62 102 ILE A C 1
ATOM 775 O O . ILE A 1 102 ? 14.176 11.811 -21.290 1.00 79.62 102 ILE A O 1
ATOM 779 N N . ASP A 1 103 ? 15.455 10.358 -20.142 1.00 81.94 103 ASP A N 1
ATOM 780 C CA . ASP A 1 103 ? 15.962 9.646 -21.316 1.00 81.94 103 ASP A CA 1
ATOM 781 C C . ASP A 1 103 ? 14.932 8.651 -21.888 1.00 81.94 103 ASP A C 1
ATOM 783 O O . ASP A 1 103 ? 14.991 8.268 -23.055 1.00 81.94 103 ASP A O 1
ATOM 787 N N . GLN A 1 104 ? 13.931 8.261 -21.089 1.00 80.69 104 GLN A N 1
ATOM 788 C CA . GLN A 1 104 ? 12.857 7.379 -21.535 1.00 80.69 104 GLN A CA 1
ATOM 789 C C . GLN A 1 104 ? 11.734 8.120 -22.262 1.00 80.69 104 GLN A C 1
ATOM 791 O O . GLN A 1 104 ? 11.353 9.249 -21.941 1.00 80.69 104 GLN A O 1
ATOM 796 N N . LYS A 1 105 ? 11.099 7.428 -23.213 1.00 85.12 105 LYS A N 1
ATOM 797 C CA . LYS A 1 105 ? 9.902 7.945 -23.883 1.00 85.12 105 LYS A CA 1
ATOM 798 C C . LYS A 1 105 ? 8.759 8.073 -22.879 1.00 85.12 105 LYS A C 1
ATOM 800 O O . LYS A 1 105 ? 8.282 7.079 -22.331 1.00 85.12 105 LYS A O 1
ATOM 805 N N . ALA A 1 106 ? 8.228 9.286 -22.735 1.00 84.31 106 ALA A N 1
ATOM 806 C CA . ALA A 1 106 ? 7.102 9.567 -21.842 1.00 84.31 106 ALA A CA 1
ATOM 807 C C . ALA A 1 106 ? 5.883 8.648 -22.080 1.00 84.31 106 ALA A C 1
ATOM 809 O O . ALA A 1 106 ? 5.184 8.297 -21.133 1.00 84.31 106 ALA A O 1
ATOM 810 N N . GLY A 1 107 ? 5.648 8.226 -23.330 1.00 87.88 107 GLY A N 1
ATOM 811 C CA . GLY A 1 107 ? 4.558 7.312 -23.682 1.00 87.88 107 GLY A CA 1
ATOM 812 C C . GLY A 1 107 ? 4.686 5.920 -23.056 1.00 87.88 107 GLY A C 1
ATOM 813 O O . GLY A 1 107 ? 3.686 5.368 -22.607 1.00 87.88 107 GLY A O 1
ATOM 814 N N . GLU A 1 108 ? 5.901 5.372 -22.965 1.00 87.94 108 GLU A N 1
ATOM 815 C CA . GLU A 1 108 ? 6.143 4.053 -22.363 1.00 87.94 108 GLU A CA 1
ATOM 816 C C . GLU A 1 108 ? 5.943 4.116 -20.846 1.00 87.94 108 GLU A C 1
ATOM 818 O O . GLU A 1 108 ? 5.230 3.293 -20.272 1.00 87.94 108 GLU A O 1
ATOM 823 N N . LEU A 1 109 ? 6.461 5.166 -20.201 1.00 86.38 109 LEU A N 1
ATOM 824 C CA . LEU A 1 109 ? 6.249 5.392 -18.772 1.00 86.38 109 LEU A CA 1
ATOM 825 C C . LEU A 1 109 ? 4.759 5.561 -18.433 1.00 86.38 109 LEU A C 1
ATOM 827 O O . LEU A 1 109 ? 4.265 4.975 -17.466 1.00 86.38 109 LEU A O 1
ATOM 831 N N . LEU A 1 110 ? 4.031 6.335 -19.243 1.00 90.00 110 LEU A N 1
ATOM 832 C CA . LEU A 1 110 ? 2.594 6.528 -19.074 1.00 90.00 110 LEU A CA 1
ATOM 833 C C . LEU A 1 110 ? 1.828 5.216 -19.268 1.00 90.00 110 LEU A C 1
ATOM 835 O O . LEU A 1 110 ? 0.899 4.946 -18.508 1.00 90.00 110 LEU A O 1
ATOM 839 N N . LEU A 1 111 ? 2.234 4.387 -20.233 1.00 93.12 111 LEU A N 1
ATOM 840 C CA . LEU A 1 111 ? 1.644 3.071 -20.461 1.00 93.12 111 LEU A CA 1
ATOM 841 C C . LEU A 1 111 ? 1.845 2.145 -19.255 1.00 93.12 111 LEU A C 1
ATOM 843 O O . LEU A 1 111 ? 0.894 1.481 -18.848 1.00 93.12 111 LEU A O 1
ATOM 847 N N . LEU A 1 112 ? 3.031 2.134 -18.636 1.00 91.69 112 LEU A N 1
ATOM 848 C CA . LEU A 1 112 ? 3.284 1.352 -17.418 1.00 91.69 112 LEU A CA 1
ATOM 849 C C . LEU A 1 112 ? 2.418 1.834 -16.244 1.00 91.69 112 LEU A C 1
ATOM 851 O O . LEU A 1 112 ? 1.824 1.018 -15.535 1.00 91.69 112 LEU A O 1
ATOM 855 N N . ILE A 1 113 ? 2.304 3.152 -16.050 1.00 90.81 113 ILE A N 1
ATOM 856 C CA . ILE A 1 113 ? 1.442 3.736 -15.009 1.00 90.81 113 ILE A CA 1
ATOM 857 C C . ILE A 1 113 ? -0.025 3.367 -15.265 1.00 90.81 113 ILE A C 1
ATOM 859 O O . ILE A 1 113 ? -0.714 2.907 -14.351 1.00 90.81 113 ILE A O 1
ATOM 863 N N . ALA A 1 114 ? -0.490 3.522 -16.506 1.00 93.81 114 ALA A N 1
ATOM 864 C CA . ALA A 1 114 ? -1.842 3.169 -16.924 1.00 93.81 114 ALA A CA 1
ATOM 865 C C . ALA A 1 114 ? -2.115 1.669 -16.751 1.00 93.81 114 ALA A C 1
ATOM 867 O O . ALA A 1 114 ? -3.179 1.304 -16.260 1.00 93.81 114 ALA A O 1
ATOM 868 N N . GLY A 1 115 ? -1.145 0.806 -17.063 1.00 94.56 115 GLY A N 1
ATOM 869 C CA . GLY A 1 115 ? -1.216 -0.631 -16.810 1.00 94.56 115 GLY A CA 1
ATOM 870 C C . GLY A 1 115 ? -1.367 -0.943 -15.320 1.00 94.56 115 GLY A C 1
ATOM 871 O O . GLY A 1 115 ? -2.250 -1.709 -14.937 1.00 94.56 115 GLY A O 1
ATOM 872 N N . GLY A 1 116 ? -0.585 -0.285 -14.458 1.00 92.06 116 GLY A N 1
ATOM 873 C CA . GLY A 1 116 ? -0.698 -0.426 -13.003 1.00 92.06 116 GLY A CA 1
ATOM 874 C C . GLY A 1 116 ? -2.076 -0.023 -12.463 1.00 92.06 116 GLY A C 1
ATOM 875 O O . GLY A 1 116 ? -2.648 -0.733 -11.629 1.00 92.06 116 GLY A O 1
ATOM 876 N N . ILE A 1 117 ? -2.636 1.081 -12.967 1.00 93.38 117 ILE A N 1
ATOM 877 C CA . ILE A 1 117 ? -4.004 1.524 -12.654 1.00 93.38 117 ILE A CA 1
ATOM 878 C C . ILE A 1 117 ? -5.026 0.511 -13.187 1.00 93.38 117 ILE A C 1
ATOM 880 O O . ILE A 1 117 ? -5.919 0.098 -12.449 1.00 93.38 117 ILE A O 1
ATOM 884 N N . GLY A 1 118 ? -4.866 0.054 -14.429 1.00 95.38 118 GLY A N 1
ATOM 885 C CA . GLY A 1 118 ? -5.741 -0.922 -15.075 1.00 95.38 118 GLY A CA 1
ATOM 886 C C . GLY A 1 118 ? -5.839 -2.230 -14.293 1.00 95.38 118 GLY A C 1
ATOM 887 O O . GLY A 1 118 ? -6.944 -2.682 -14.004 1.00 95.38 118 GLY A O 1
ATOM 888 N N . ILE A 1 119 ? -4.709 -2.791 -13.847 1.00 93.75 119 ILE A N 1
ATOM 889 C CA . ILE A 1 119 ? -4.698 -4.006 -13.011 1.00 93.75 119 ILE A CA 1
ATOM 890 C C . ILE A 1 119 ? -5.466 -3.778 -11.703 1.00 93.75 119 ILE A C 1
ATOM 892 O O . ILE A 1 119 ? -6.161 -4.673 -11.228 1.00 93.75 119 ILE A O 1
ATOM 896 N N . HIS A 1 120 ? -5.351 -2.600 -11.087 1.00 94.31 120 HIS A N 1
ATOM 897 C CA . HIS A 1 120 ? -6.113 -2.297 -9.875 1.00 94.31 120 HIS A CA 1
ATOM 898 C C . HIS A 1 120 ? -7.622 -2.194 -10.140 1.00 94.31 120 HIS A C 1
ATOM 900 O O . HIS A 1 120 ? -8.401 -2.751 -9.370 1.00 94.31 120 HIS A O 1
ATOM 906 N N . LEU A 1 121 ? -8.042 -1.577 -11.249 1.00 94.75 121 LEU A N 1
ATOM 907 C CA . LEU A 1 121 ? -9.453 -1.551 -11.647 1.00 94.75 121 LEU A CA 1
ATOM 908 C C . LEU A 1 121 ? -9.996 -2.960 -11.916 1.00 94.75 121 LEU A C 1
ATOM 910 O O . LEU A 1 121 ? -11.104 -3.279 -11.490 1.00 94.75 121 LEU A O 1
ATOM 914 N N . VAL A 1 122 ? -9.200 -3.828 -12.548 1.00 95.56 122 VAL A N 1
ATOM 915 C CA . VAL A 1 122 ? -9.551 -5.243 -12.735 1.00 95.56 122 VAL A CA 1
ATOM 916 C C . VAL A 1 122 ? -9.729 -5.940 -11.386 1.00 95.56 122 VAL A C 1
ATOM 918 O O . VAL A 1 122 ? -10.730 -6.625 -11.195 1.00 95.56 122 VAL A O 1
ATOM 921 N N . PHE A 1 123 ? -8.826 -5.738 -10.421 1.00 93.81 123 PHE A N 1
ATOM 922 C CA . PHE A 1 123 ? -8.999 -6.302 -9.077 1.00 93.81 123 PHE A CA 1
ATOM 923 C C . PHE A 1 123 ? -10.242 -5.772 -8.366 1.00 93.81 123 PHE A C 1
ATOM 925 O O . PHE A 1 123 ? -10.968 -6.572 -7.781 1.00 93.81 123 PHE A O 1
ATOM 932 N N . LEU A 1 124 ? -10.547 -4.477 -8.470 1.00 94.19 124 LEU A N 1
ATOM 933 C CA . LEU A 1 124 ? -11.793 -3.924 -7.936 1.00 94.19 124 LEU A CA 1
ATOM 934 C C . LEU A 1 124 ? -13.020 -4.581 -8.579 1.00 94.19 124 LEU A C 1
ATOM 936 O O . LEU A 1 124 ? -13.941 -4.966 -7.862 1.00 94.19 124 LEU A O 1
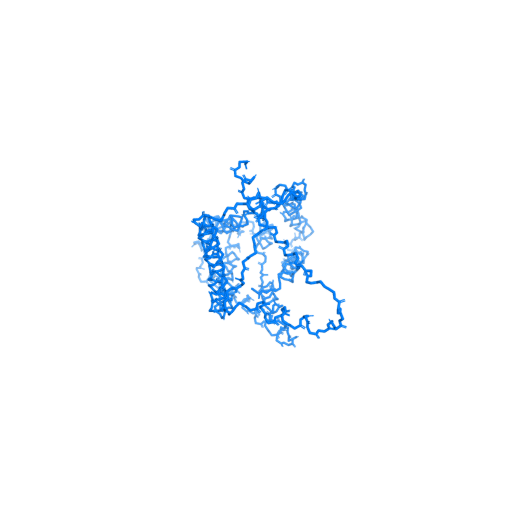ATOM 940 N N . MET A 1 125 ? -13.028 -4.762 -9.902 1.00 94.88 125 MET A N 1
ATOM 941 C CA . MET A 1 125 ? -14.125 -5.426 -10.614 1.00 94.88 125 MET A CA 1
ATOM 942 C C . MET A 1 125 ? -14.289 -6.890 -10.200 1.00 94.88 125 MET A C 1
ATOM 944 O O . MET A 1 125 ? -15.405 -7.332 -9.932 1.00 94.88 125 MET A O 1
ATOM 948 N N . VAL A 1 126 ? -13.189 -7.640 -10.128 1.00 95.25 126 VAL A N 1
ATOM 949 C CA . VAL A 1 126 ? -13.197 -9.050 -9.721 1.00 95.25 126 VAL A CA 1
ATOM 950 C C . VAL A 1 126 ? -13.673 -9.183 -8.276 1.00 95.25 126 VAL A C 1
ATOM 952 O O . VAL A 1 126 ? -14.566 -9.979 -7.993 1.00 95.25 126 VAL A O 1
ATOM 955 N N . ASN A 1 127 ? -13.146 -8.361 -7.367 1.00 94.06 127 ASN A N 1
ATOM 956 C CA . ASN A 1 127 ? -13.576 -8.347 -5.972 1.00 94.06 127 ASN A CA 1
ATOM 957 C C . ASN A 1 127 ? -15.059 -7.980 -5.860 1.00 94.06 127 ASN A C 1
ATOM 959 O O . ASN A 1 127 ? -15.804 -8.664 -5.165 1.00 94.06 127 ASN A O 1
ATOM 963 N N . PHE A 1 128 ? -15.520 -6.967 -6.595 1.00 93.94 128 PHE A N 1
ATOM 964 C CA . PHE A 1 128 ? -16.934 -6.600 -6.646 1.00 93.94 128 PHE A CA 1
ATOM 965 C C . PHE A 1 128 ? -17.817 -7.760 -7.128 1.00 93.94 128 PHE A C 1
ATOM 967 O O . PHE A 1 128 ? -18.859 -8.030 -6.525 1.00 93.94 128 PHE A O 1
ATOM 974 N N . PHE A 1 129 ? -17.392 -8.475 -8.172 1.00 95.38 129 PHE A N 1
ATOM 975 C CA . PHE A 1 129 ? -18.101 -9.640 -8.696 1.00 95.38 129 PHE A CA 1
ATOM 976 C C . PHE A 1 129 ? -18.228 -10.751 -7.644 1.00 95.38 129 PHE A C 1
ATOM 978 O O . PHE A 1 129 ? -19.338 -11.207 -7.369 1.00 95.38 129 PHE A O 1
ATOM 985 N N . PHE A 1 130 ? -17.124 -11.145 -7.001 1.00 94.00 130 PHE A N 1
ATOM 986 C CA . PHE A 1 130 ? -17.147 -12.193 -5.977 1.00 94.00 130 PHE A CA 1
ATOM 987 C C . PHE A 1 130 ? -17.934 -11.787 -4.733 1.00 94.00 130 PHE A C 1
ATOM 989 O O . PHE A 1 130 ? -18.682 -12.602 -4.196 1.00 94.00 130 PHE A O 1
ATOM 996 N N . ILE A 1 131 ? -17.834 -10.532 -4.296 1.00 93.94 131 ILE A N 1
ATOM 997 C CA . ILE A 1 131 ? -18.629 -10.054 -3.163 1.00 93.94 131 ILE A CA 1
ATOM 998 C C . ILE A 1 131 ? -20.126 -10.083 -3.502 1.00 93.94 131 ILE A C 1
ATOM 1000 O O . ILE A 1 131 ? -20.934 -10.511 -2.675 1.00 93.94 131 ILE A O 1
ATOM 1004 N N . SER A 1 132 ? -20.495 -9.680 -4.721 1.00 91.31 132 SER A N 1
ATOM 1005 C CA . SER A 1 132 ? -21.884 -9.727 -5.194 1.00 91.31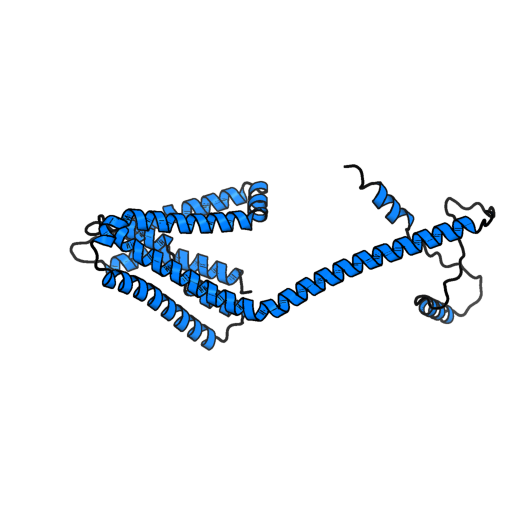 132 SER A CA 1
ATOM 1006 C C . SER A 1 132 ? -22.412 -11.161 -5.256 1.00 91.31 132 SER A C 1
ATOM 1008 O O . SER A 1 132 ? -23.547 -11.418 -4.854 1.00 91.31 132 SER A O 1
ATOM 1010 N N . LEU A 1 133 ? -21.580 -12.107 -5.702 1.00 94.44 133 LEU A N 1
ATOM 1011 C CA . LEU A 1 133 ? -21.914 -13.530 -5.744 1.00 94.44 133 LEU A CA 1
ATOM 1012 C C . LEU A 1 133 ? -22.118 -14.116 -4.338 1.00 94.44 133 LEU A C 1
ATOM 1014 O O . LEU A 1 133 ? -23.057 -14.877 -4.117 1.00 94.44 133 LEU A O 1
ATOM 1018 N N . LEU A 1 134 ? -21.268 -13.728 -3.386 1.00 92.75 134 LEU A N 1
ATOM 1019 C CA . LEU A 1 134 ? -21.316 -14.182 -1.993 1.00 92.75 134 LEU A CA 1
ATOM 1020 C C . LEU A 1 134 ? -22.341 -13.428 -1.132 1.00 92.75 134 LEU A C 1
ATOM 1022 O O . LEU A 1 134 ? -22.547 -13.810 0.018 1.00 92.75 134 LEU A O 1
ATOM 1026 N N . ARG A 1 135 ? -22.985 -12.380 -1.669 1.00 92.31 135 ARG A N 1
ATOM 1027 C CA . ARG A 1 135 ? -23.983 -11.541 -0.977 1.00 92.31 135 ARG A CA 1
ATOM 1028 C C . ARG A 1 135 ? -23.497 -11.042 0.387 1.00 92.31 135 ARG A C 1
ATOM 1030 O O . ARG A 1 135 ? -24.206 -11.153 1.384 1.00 92.31 135 ARG A O 1
ATOM 1037 N N . MET A 1 136 ? -22.271 -10.523 0.434 1.00 90.56 136 MET A N 1
ATOM 1038 C CA . MET A 1 136 ? -21.688 -10.073 1.699 1.00 90.56 136 MET A CA 1
ATOM 1039 C C . MET A 1 136 ? -22.420 -8.846 2.253 1.00 90.56 136 MET A C 1
ATOM 1041 O O . MET A 1 136 ? -22.858 -7.969 1.506 1.00 90.56 136 MET A O 1
ATOM 1045 N N . GLU A 1 137 ? -22.482 -8.775 3.578 1.00 92.31 137 GLU A N 1
ATOM 1046 C CA . GLU A 1 137 ? -22.989 -7.628 4.327 1.00 92.31 137 GLU A CA 1
ATOM 1047 C C . GLU A 1 137 ? -22.200 -6.340 4.016 1.00 92.31 137 GLU A C 1
ATOM 1049 O O . GLU A 1 137 ? -21.043 -6.362 3.584 1.00 92.31 137 GLU A O 1
ATOM 1054 N N . THR A 1 138 ? -22.837 -5.181 4.213 1.00 88.56 138 THR A N 1
ATOM 1055 C CA . THR A 1 138 ? -22.303 -3.885 3.738 1.00 88.56 138 THR A CA 1
ATOM 1056 C C . THR A 1 138 ? -20.955 -3.528 4.377 1.00 88.56 138 THR A C 1
ATOM 1058 O O . THR A 1 138 ? -20.118 -2.866 3.751 1.00 88.56 138 THR A O 1
ATOM 1061 N N . GLU A 1 139 ? -20.726 -3.930 5.628 1.00 90.69 139 GLU A N 1
ATOM 1062 C CA . GLU A 1 139 ? -19.483 -3.624 6.336 1.00 90.69 139 GLU A CA 1
ATOM 1063 C C . GLU A 1 139 ? -18.314 -4.485 5.848 1.00 90.69 139 GLU A C 1
ATOM 1065 O O . GLU A 1 139 ? -17.205 -3.970 5.658 1.00 90.69 139 GLU A O 1
ATOM 1070 N N . GLU A 1 140 ? -18.573 -5.765 5.605 1.00 93.00 140 GLU A N 1
ATOM 1071 C CA . GLU A 1 140 ? -17.656 -6.753 5.048 1.00 93.00 140 GLU A CA 1
ATOM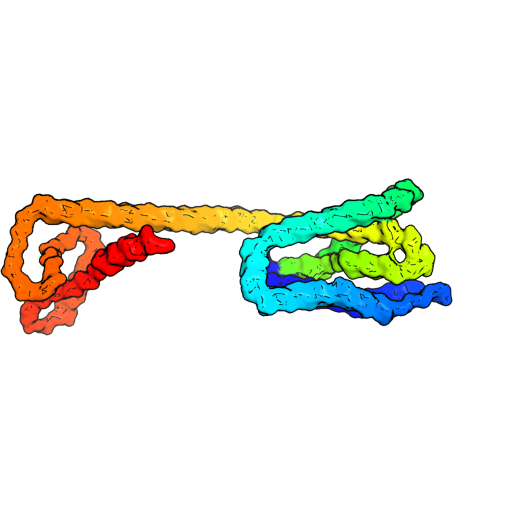 1072 C C . GLU A 1 140 ? -17.320 -6.410 3.600 1.00 93.00 140 GLU A C 1
ATOM 1074 O O . GLU A 1 140 ? -16.143 -6.372 3.248 1.00 93.00 140 GLU A O 1
ATOM 1079 N N . TYR A 1 141 ? -18.326 -6.064 2.791 1.00 92.75 141 TYR A N 1
ATOM 1080 C CA . TYR A 1 141 ? -18.161 -5.613 1.407 1.00 92.75 141 TYR A CA 1
ATOM 1081 C C . TYR A 1 141 ? -17.121 -4.497 1.300 1.00 92.75 141 TYR A C 1
ATOM 1083 O O . TYR A 1 141 ? -16.172 -4.596 0.524 1.00 92.75 141 TYR A O 1
ATOM 1091 N N . ARG A 1 142 ? -17.257 -3.450 2.123 1.00 93.19 142 ARG A N 1
ATOM 1092 C CA . ARG A 1 142 ? -16.339 -2.301 2.109 1.00 93.19 142 ARG A CA 1
ATOM 1093 C C . ARG A 1 142 ? -14.914 -2.692 2.496 1.00 93.19 142 ARG A C 1
ATOM 1095 O O . ARG A 1 142 ? -13.969 -2.135 1.945 1.00 93.19 142 ARG A O 1
ATOM 1102 N N . ALA A 1 143 ? -14.762 -3.613 3.449 1.00 93.38 143 ALA A N 1
ATOM 1103 C CA . ALA A 1 143 ? -13.457 -4.096 3.888 1.00 93.38 143 ALA A CA 1
ATOM 1104 C C . ALA A 1 143 ? -12.789 -4.961 2.810 1.00 93.38 143 ALA A C 1
ATOM 1106 O O . ALA A 1 143 ? -11.646 -4.700 2.446 1.00 93.38 143 ALA A O 1
ATOM 1107 N N . VAL A 1 144 ? -13.507 -5.946 2.266 1.00 93.94 144 VAL A N 1
ATOM 1108 C CA . VAL A 1 144 ? -12.986 -6.877 1.256 1.00 93.94 144 VAL A CA 1
ATOM 1109 C C . VAL A 1 144 ? -12.663 -6.150 -0.044 1.00 93.94 144 VAL A C 1
ATOM 1111 O O . VAL A 1 144 ? -11.578 -6.342 -0.583 1.00 93.94 144 VAL A O 1
ATOM 1114 N N . LEU A 1 145 ? -13.553 -5.279 -0.529 1.00 94.38 145 LEU A N 1
ATOM 1115 C CA . LEU A 1 145 ? -13.353 -4.598 -1.808 1.00 94.38 145 LEU A CA 1
ATOM 1116 C C . LEU A 1 145 ? -12.064 -3.767 -1.821 1.00 94.38 145 LEU A C 1
ATOM 1118 O O . LEU A 1 145 ? -11.302 -3.833 -2.785 1.00 94.38 145 LEU A O 1
ATOM 1122 N N . LEU A 1 146 ? -11.808 -3.008 -0.751 1.00 92.62 146 LEU A N 1
ATOM 1123 C CA . LEU A 1 146 ? -10.631 -2.142 -0.668 1.00 92.62 146 LEU A CA 1
ATOM 1124 C C . LEU A 1 146 ? -9.373 -2.920 -0.280 1.00 92.62 146 LEU A C 1
ATOM 1126 O O . LEU A 1 146 ? -8.362 -2.843 -0.975 1.00 92.62 146 LEU A O 1
ATOM 1130 N N . CYS A 1 147 ? -9.415 -3.692 0.810 1.00 91.69 147 CYS A N 1
ATOM 1131 C CA . CYS A 1 147 ? -8.214 -4.342 1.338 1.00 91.69 147 CYS A CA 1
ATOM 1132 C C . CYS A 1 147 ? -7.677 -5.442 0.416 1.00 91.69 147 CYS A C 1
ATOM 1134 O O . CYS A 1 147 ? -6.468 -5.653 0.389 1.00 91.69 147 CYS A O 1
ATOM 1136 N N . SER A 1 148 ? -8.535 -6.109 -0.360 1.00 90.06 148 SER A N 1
ATOM 1137 C CA . SER A 1 148 ? -8.104 -7.154 -1.299 1.00 90.06 148 SER A CA 1
ATOM 1138 C C . SER A 1 148 ? -7.599 -6.604 -2.638 1.00 90.06 148 SER A C 1
ATOM 1140 O O . SER A 1 148 ? -6.949 -7.329 -3.384 1.00 90.06 148 SER A O 1
ATOM 1142 N N . SER A 1 149 ? -7.878 -5.337 -2.966 1.00 90.50 149 SER A N 1
ATOM 1143 C CA . SER A 1 149 ? -7.434 -4.702 -4.223 1.00 90.50 149 SER A CA 1
ATOM 1144 C C . SER A 1 149 ? -6.098 -3.966 -4.087 1.00 90.50 149 SER A C 1
ATOM 1146 O O . SER A 1 149 ? -5.529 -3.504 -5.086 1.00 90.50 149 SER A O 1
ATOM 1148 N N . GLN A 1 150 ? -5.609 -3.835 -2.853 1.00 88.38 150 GLN A N 1
ATOM 1149 C CA . GLN A 1 150 ? -4.427 -3.057 -2.522 1.00 88.38 150 GLN A CA 1
ATOM 1150 C C . GLN A 1 150 ? -3.137 -3.848 -2.716 1.00 88.38 150 GLN A C 1
ATOM 1152 O O . GLN A 1 150 ? -3.010 -4.999 -2.303 1.00 88.38 150 GLN A O 1
ATOM 1157 N N . LYS A 1 151 ? -2.158 -3.195 -3.347 1.00 83.69 151 LYS A N 1
ATOM 1158 C CA . LYS A 1 151 ? -0.818 -3.746 -3.571 1.00 83.69 151 LYS A CA 1
ATOM 1159 C C . LYS A 1 151 ? 0.160 -3.163 -2.565 1.00 83.69 151 LYS A C 1
ATOM 1161 O O . LYS A 1 151 ? 0.123 -1.974 -2.256 1.00 83.69 151 LYS A O 1
ATOM 1166 N N . THR A 1 152 ? 1.087 -3.985 -2.097 1.00 83.06 152 THR A N 1
ATOM 1167 C CA . THR A 1 152 ? 2.051 -3.575 -1.077 1.00 83.06 152 THR A CA 1
ATOM 1168 C C . THR A 1 152 ? 3.266 -2.916 -1.721 1.00 83.06 152 THR A C 1
ATOM 1170 O O . THR A 1 152 ? 4.239 -3.586 -2.069 1.00 83.06 152 THR A O 1
ATOM 1173 N N . LEU A 1 153 ? 3.229 -1.586 -1.854 1.00 83.69 153 LEU A N 1
ATOM 1174 C CA . LEU A 1 153 ? 4.336 -0.808 -2.418 1.00 83.69 153 LEU A CA 1
ATOM 1175 C C . LEU A 1 153 ? 5.699 -1.110 -1.756 1.00 83.69 153 LEU A C 1
ATOM 1177 O O . LEU A 1 153 ? 6.658 -1.303 -2.501 1.00 83.69 153 LEU A O 1
ATOM 1181 N N . PRO A 1 154 ? 5.822 -1.234 -0.415 1.00 78.94 154 PRO A N 1
ATOM 1182 C CA . PRO A 1 154 ? 7.093 -1.604 0.209 1.00 78.94 154 PRO A CA 1
ATOM 1183 C C . PRO A 1 154 ? 7.675 -2.920 -0.313 1.00 78.94 154 PRO A C 1
ATOM 1185 O O . PRO A 1 154 ? 8.864 -2.973 -0.599 1.00 78.94 154 PRO A O 1
ATOM 1188 N N . ILE A 1 155 ? 6.844 -3.954 -0.500 1.00 83.00 155 ILE A N 1
ATOM 1189 C CA . ILE A 1 155 ? 7.298 -5.248 -1.032 1.00 83.00 155 ILE A CA 1
ATOM 1190 C C . ILE A 1 155 ? 7.812 -5.064 -2.461 1.00 83.00 155 ILE A C 1
ATOM 1192 O O . ILE A 1 155 ? 8.905 -5.525 -2.770 1.00 83.00 155 ILE A O 1
ATOM 1196 N N . ALA A 1 156 ? 7.070 -4.345 -3.311 1.00 86.94 156 ALA A N 1
ATOM 1197 C CA . ALA A 1 156 ? 7.484 -4.079 -4.688 1.00 86.94 156 ALA A CA 1
ATOM 1198 C C . ALA A 1 156 ? 8.828 -3.330 -4.753 1.00 86.94 156 ALA A C 1
ATOM 1200 O O . ALA A 1 156 ? 9.731 -3.755 -5.466 1.00 86.94 156 ALA A O 1
ATOM 1201 N N . VAL A 1 157 ? 8.992 -2.265 -3.960 1.00 84.00 157 VAL A N 1
ATOM 1202 C CA . VAL A 1 157 ? 10.245 -1.492 -3.883 1.00 84.00 157 VAL A CA 1
ATOM 1203 C C . VAL A 1 157 ? 11.402 -2.364 -3.398 1.00 84.00 157 VAL A C 1
ATOM 1205 O O . VAL A 1 157 ? 12.486 -2.319 -3.971 1.00 84.00 157 VAL A O 1
ATOM 1208 N N . THR A 1 158 ? 11.185 -3.167 -2.354 1.00 82.88 158 THR A N 1
ATOM 1209 C CA . THR A 1 158 ? 12.216 -4.063 -1.822 1.00 82.88 158 THR A CA 1
ATOM 1210 C C . THR A 1 158 ? 12.641 -5.104 -2.852 1.00 82.88 158 THR A C 1
ATOM 1212 O O . THR A 1 158 ? 13.834 -5.326 -3.014 1.00 82.88 158 THR A O 1
ATOM 1215 N N . VAL A 1 159 ? 11.691 -5.706 -3.568 1.00 84.75 159 VAL A N 1
ATOM 1216 C CA . VAL A 1 159 ? 11.985 -6.667 -4.637 1.00 84.75 159 VAL A CA 1
ATOM 1217 C C . VAL A 1 159 ? 12.814 -6.015 -5.732 1.00 84.75 159 VAL A C 1
ATOM 1219 O O . VAL A 1 159 ? 13.858 -6.556 -6.077 1.00 84.75 159 VAL A O 1
ATOM 1222 N N . ILE A 1 160 ? 12.398 -4.843 -6.220 1.00 87.44 160 ILE A N 1
ATOM 1223 C CA . ILE A 1 160 ? 13.111 -4.126 -7.282 1.00 87.44 160 ILE A CA 1
ATOM 1224 C C . ILE A 1 160 ? 14.550 -3.815 -6.860 1.00 87.44 160 ILE A C 1
ATOM 1226 O O . ILE A 1 160 ? 15.467 -4.123 -7.608 1.00 87.44 160 ILE A O 1
ATOM 1230 N N . ASN A 1 161 ? 14.755 -3.295 -5.647 1.00 83.31 161 ASN A N 1
ATOM 1231 C CA . ASN A 1 161 ? 16.089 -2.957 -5.135 1.00 83.31 161 ASN A CA 1
ATOM 1232 C C . ASN A 1 161 ? 17.012 -4.172 -4.935 1.00 83.31 161 ASN A C 1
ATOM 1234 O O . ASN A 1 161 ? 18.210 -4.005 -4.726 1.00 83.31 161 ASN A O 1
ATOM 1238 N N . PHE A 1 162 ? 16.464 -5.386 -4.925 1.00 82.62 162 PHE A N 1
ATOM 1239 C CA . PHE A 1 162 ? 17.231 -6.621 -4.789 1.00 82.62 162 PHE A CA 1
ATOM 1240 C C . PHE A 1 162 ? 17.324 -7.421 -6.090 1.00 82.62 162 PHE A C 1
ATOM 1242 O O . PHE A 1 162 ? 17.871 -8.525 -6.067 1.00 82.62 162 PHE A O 1
ATOM 1249 N N . LEU A 1 163 ? 16.829 -6.884 -7.210 1.00 83.56 163 LEU A N 1
ATOM 1250 C CA . LEU A 1 163 ? 17.085 -7.466 -8.523 1.00 83.56 163 LEU A CA 1
ATOM 1251 C C . LEU A 1 163 ? 18.573 -7.281 -8.879 1.00 83.56 163 LEU A C 1
ATOM 1253 O O . LEU A 1 163 ? 19.047 -6.143 -8.847 1.00 83.56 163 LEU A O 1
ATOM 1257 N N . PRO A 1 164 ? 19.306 -8.356 -9.215 1.00 79.88 164 PRO A N 1
ATOM 1258 C CA . PRO A 1 164 ? 20.683 -8.271 -9.679 1.00 79.88 164 PRO A CA 1
ATOM 1259 C C . PRO A 1 164 ? 20.757 -7.768 -11.130 1.00 79.88 164 PRO A C 1
ATOM 1261 O O . PRO A 1 164 ? 19.735 -7.492 -11.768 1.00 79.88 164 PRO A O 1
ATOM 1264 N N . GLU A 1 165 ? 21.979 -7.637 -11.645 1.00 73.62 165 GLU A N 1
ATOM 1265 C CA . GLU A 1 165 ? 22.275 -7.356 -13.057 1.00 73.62 165 GLU A CA 1
ATOM 1266 C C . GLU A 1 165 ? 21.394 -8.185 -14.020 1.00 73.62 165 GLU A C 1
ATOM 1268 O O . GLU A 1 165 ? 21.157 -9.368 -13.757 1.00 73.62 165 GLU A O 1
ATOM 1273 N N . PRO A 1 166 ? 20.879 -7.589 -15.117 1.00 74.31 166 PRO A N 1
ATOM 1274 C CA . PRO A 1 166 ? 21.186 -6.254 -15.657 1.00 74.31 166 PRO A CA 1
ATOM 1275 C C . PRO A 1 166 ? 20.398 -5.088 -15.024 1.00 74.31 166 PRO A C 1
ATOM 1277 O O . PRO A 1 166 ? 20.436 -3.960 -15.516 1.00 74.31 166 PRO A O 1
ATOM 1280 N N . TYR A 1 167 ? 19.617 -5.336 -13.966 1.00 78.12 167 TYR A N 1
ATOM 1281 C CA . TYR A 1 167 ? 18.647 -4.360 -13.456 1.00 78.12 167 TYR A CA 1
ATOM 1282 C C . TYR A 1 167 ? 19.210 -3.390 -12.410 1.00 78.12 167 TYR A C 1
ATOM 1284 O O . TYR A 1 167 ? 18.543 -2.398 -12.116 1.00 78.12 167 TYR A O 1
ATOM 1292 N N . GLU A 1 168 ? 20.415 -3.629 -11.881 1.00 72.12 168 GLU A N 1
ATOM 1293 C CA . GLU A 1 168 ? 21.030 -2.857 -10.785 1.00 72.12 168 GLU A CA 1
ATOM 1294 C C . GLU A 1 168 ? 21.105 -1.345 -11.080 1.00 72.12 168 GLU A C 1
ATOM 1296 O O . GLU A 1 168 ? 20.813 -0.517 -10.216 1.00 72.12 168 GLU A O 1
ATOM 1301 N N . GLY A 1 169 ? 21.364 -0.966 -12.337 1.00 74.31 169 GLY A N 1
ATOM 1302 C CA . GLY A 1 169 ? 21.374 0.433 -12.787 1.00 74.31 169 GLY A CA 1
ATOM 1303 C C . GLY A 1 169 ? 19.996 1.058 -13.058 1.00 74.31 169 GLY A C 1
ATOM 1304 O O . GLY A 1 169 ? 19.888 2.280 -13.183 1.00 74.31 169 GLY A O 1
ATOM 1305 N N . TYR A 1 170 ? 18.934 0.250 -13.132 1.00 79.75 170 TYR A N 1
ATOM 1306 C CA . TYR A 1 170 ? 17.589 0.665 -13.556 1.00 79.75 170 TYR A CA 1
ATOM 1307 C C . TYR A 1 170 ? 16.539 0.596 -12.442 1.00 79.75 170 TYR A C 1
ATOM 1309 O O . TYR A 1 170 ? 15.367 0.884 -12.691 1.00 79.75 170 TYR A O 1
ATOM 1317 N N . HIS A 1 171 ? 16.923 0.271 -11.201 1.00 83.00 171 HIS A N 1
ATOM 1318 C CA . HIS A 1 171 ? 15.985 0.178 -10.071 1.00 83.00 171 HIS A CA 1
ATOM 1319 C C . HIS A 1 171 ? 15.130 1.439 -9.915 1.00 83.00 171 HIS A C 1
ATOM 1321 O O . HIS A 1 171 ? 13.917 1.344 -9.745 1.00 83.00 171 HIS A O 1
ATOM 1327 N N . GLY A 1 172 ? 15.733 2.626 -10.042 1.00 79.94 172 GLY A N 1
ATOM 1328 C CA . GLY A 1 172 ? 15.011 3.900 -9.985 1.00 79.94 172 GLY A CA 1
ATOM 1329 C C . GLY A 1 172 ? 13.883 3.978 -11.017 1.00 79.94 172 GLY A C 1
ATOM 1330 O O . GLY A 1 172 ? 12.744 4.288 -10.666 1.00 79.94 172 GLY A O 1
ATOM 1331 N N . LEU A 1 173 ? 14.180 3.618 -12.267 1.00 84.00 173 LEU A N 1
ATOM 1332 C CA . LEU A 1 173 ? 13.220 3.621 -13.368 1.00 84.00 173 LEU A CA 1
ATOM 1333 C C . LEU A 1 173 ? 12.090 2.598 -13.164 1.00 84.00 173 LEU A C 1
ATOM 1335 O O . LEU A 1 173 ? 10.934 2.906 -13.443 1.00 84.00 173 LEU A O 1
ATOM 1339 N N . LEU A 1 174 ? 12.403 1.417 -12.625 1.00 86.94 174 LEU A N 1
ATOM 1340 C CA . LEU A 1 174 ? 11.419 0.371 -12.326 1.00 86.94 174 LEU A CA 1
ATOM 1341 C C . LEU A 1 174 ? 10.478 0.757 -11.174 1.00 86.94 174 LEU A C 1
ATOM 1343 O O . LEU A 1 174 ? 9.291 0.433 -11.206 1.00 86.94 174 LEU A O 1
ATOM 1347 N N . VAL A 1 175 ? 10.976 1.474 -10.160 1.00 87.06 175 VAL A N 1
ATOM 1348 C CA . VAL A 1 175 ? 10.164 1.867 -8.997 1.00 87.06 175 VAL A CA 1
ATOM 1349 C C . VAL A 1 175 ? 9.178 2.997 -9.332 1.00 87.06 175 VAL A C 1
ATOM 1351 O O . VAL A 1 175 ? 8.082 3.030 -8.764 1.00 87.06 175 VAL A O 1
ATOM 1354 N N . VAL A 1 176 ? 9.517 3.917 -10.243 1.00 87.25 176 VAL A N 1
ATOM 1355 C CA . VAL A 1 176 ? 8.682 5.099 -10.546 1.00 87.25 176 VAL A CA 1
ATOM 1356 C C . VAL A 1 176 ? 7.241 4.738 -10.954 1.00 87.25 176 VAL A C 1
ATOM 1358 O O . VAL A 1 176 ? 6.318 5.222 -10.289 1.00 87.25 176 VAL A O 1
ATOM 1361 N N . PRO A 1 177 ? 6.988 3.879 -11.964 1.00 87.81 177 PRO A N 1
ATOM 1362 C CA . PRO A 1 177 ? 5.627 3.489 -12.322 1.00 87.81 177 PRO A CA 1
ATOM 1363 C C . PRO A 1 177 ? 4.881 2.812 -11.170 1.00 87.81 177 PRO A C 1
ATOM 1365 O O . PRO A 1 177 ? 3.685 3.051 -10.988 1.00 87.81 177 PRO A O 1
ATOM 1368 N N . CYS A 1 178 ? 5.568 1.997 -10.362 1.00 89.50 178 CYS A N 1
ATOM 1369 C CA . CYS A 1 178 ? 4.971 1.329 -9.205 1.00 89.50 178 CYS A CA 1
ATOM 1370 C C . CYS A 1 178 ? 4.474 2.339 -8.167 1.00 89.50 178 CYS A C 1
ATOM 1372 O O . CYS A 1 178 ? 3.335 2.248 -7.712 1.00 89.50 178 CYS A O 1
ATOM 1374 N N . VAL A 1 179 ? 5.301 3.327 -7.822 1.00 88.31 179 VAL A N 1
ATOM 1375 C CA . VAL A 1 179 ? 4.955 4.366 -6.845 1.00 88.31 179 VAL A CA 1
ATOM 1376 C C . VAL A 1 179 ? 3.820 5.249 -7.360 1.00 88.31 179 VAL A C 1
ATOM 1378 O O . VAL A 1 179 ? 2.835 5.457 -6.652 1.00 88.31 179 VAL A O 1
ATOM 1381 N N . VAL A 1 180 ? 3.932 5.752 -8.593 1.00 87.75 180 VAL A N 1
ATOM 1382 C CA . VAL A 1 180 ? 2.941 6.674 -9.166 1.00 87.75 180 VAL A CA 1
ATOM 1383 C C . VAL A 1 180 ? 1.596 5.978 -9.358 1.00 87.75 180 VAL A C 1
ATOM 1385 O O . VAL A 1 180 ? 0.569 6.514 -8.942 1.00 87.75 180 VAL A O 1
ATOM 1388 N N . SER A 1 181 ? 1.583 4.764 -9.920 1.00 90.38 181 SER A N 1
ATOM 1389 C CA . SER A 1 181 ? 0.336 4.004 -10.069 1.00 90.38 181 SER A CA 1
ATOM 1390 C C . SER A 1 181 ? -0.299 3.696 -8.713 1.00 90.38 181 SER A C 1
ATOM 1392 O O . SER A 1 181 ? -1.509 3.852 -8.575 1.00 90.38 181 SER A O 1
ATOM 1394 N N . HIS A 1 182 ? 0.485 3.345 -7.688 1.00 90.56 182 HIS A N 1
ATOM 1395 C CA . HIS A 1 182 ? -0.035 3.104 -6.341 1.00 90.56 182 HIS A CA 1
ATOM 1396 C C . HIS A 1 182 ? -0.652 4.361 -5.706 1.00 90.56 182 HIS A C 1
ATOM 1398 O O . HIS A 1 182 ? -1.711 4.277 -5.089 1.00 90.56 182 HIS A O 1
ATOM 1404 N N . LEU A 1 183 ? -0.057 5.542 -5.899 1.00 88.62 183 LEU A N 1
ATOM 1405 C CA . LEU A 1 183 ? -0.661 6.798 -5.441 1.00 88.62 183 LEU A CA 1
ATOM 1406 C C . LEU A 1 183 ? -2.017 7.055 -6.098 1.00 88.62 183 LEU A C 1
ATOM 1408 O O . LEU A 1 183 ? -2.971 7.420 -5.412 1.00 88.62 183 LEU A O 1
ATOM 1412 N N . VAL A 1 184 ? -2.122 6.835 -7.410 1.00 90.94 184 VAL A N 1
ATOM 1413 C CA . VAL A 1 184 ? -3.397 6.984 -8.123 1.00 90.94 184 VAL A CA 1
ATOM 1414 C C . VAL A 1 184 ? -4.436 5.992 -7.592 1.00 90.94 184 VAL A C 1
ATOM 1416 O O . VAL A 1 184 ? -5.587 6.374 -7.408 1.00 90.94 184 VAL A O 1
ATOM 1419 N N . GLN A 1 185 ? -4.041 4.761 -7.255 1.00 93.00 185 GLN A N 1
ATOM 1420 C CA . GLN A 1 185 ? -4.930 3.776 -6.622 1.00 93.00 185 GLN A CA 1
ATOM 1421 C C . GLN A 1 185 ? -5.445 4.262 -5.260 1.00 93.00 185 GLN A C 1
ATOM 1423 O O . GLN A 1 185 ? -6.644 4.209 -5.009 1.00 93.00 185 GLN A O 1
ATOM 1428 N N . ILE A 1 186 ? -4.577 4.827 -4.409 1.00 90.69 186 ILE A N 1
ATOM 1429 C CA . ILE A 1 186 ? -4.996 5.430 -3.128 1.00 90.69 186 ILE A CA 1
ATOM 1430 C C . ILE A 1 186 ? -6.007 6.565 -3.356 1.00 90.69 186 ILE A C 1
ATOM 1432 O O . ILE A 1 186 ? -6.963 6.699 -2.590 1.00 90.69 186 ILE A O 1
ATOM 1436 N N . LEU A 1 187 ? -5.824 7.382 -4.398 1.00 90.50 187 LEU A N 1
ATOM 1437 C CA . LEU A 1 187 ? -6.777 8.440 -4.747 1.00 90.50 187 LEU A CA 1
ATOM 1438 C C . LEU A 1 187 ? -8.121 7.866 -5.215 1.00 90.50 187 LEU A C 1
ATOM 1440 O O . LEU A 1 187 ? -9.160 8.343 -4.759 1.00 90.50 187 LEU A O 1
ATOM 1444 N N . ILE A 1 188 ? -8.112 6.834 -6.065 1.00 92.06 188 ILE A N 1
ATOM 1445 C CA . ILE A 1 188 ? -9.323 6.127 -6.514 1.00 92.06 188 ILE A CA 1
ATOM 1446 C C . ILE A 1 188 ? -10.078 5.559 -5.306 1.00 92.06 188 ILE A C 1
ATOM 1448 O O . ILE A 1 188 ? -11.261 5.855 -5.123 1.00 92.06 188 ILE A O 1
ATOM 1452 N N . ASP A 1 189 ? -9.389 4.828 -4.432 1.00 92.69 189 ASP A N 1
ATOM 1453 C CA . ASP A 1 189 ? -9.972 4.254 -3.218 1.00 92.69 189 ASP A CA 1
ATOM 1454 C C . ASP A 1 189 ? -10.519 5.335 -2.281 1.00 92.69 189 ASP A C 1
ATOM 1456 O O . ASP A 1 189 ? -11.599 5.185 -1.708 1.00 92.69 189 ASP A O 1
ATOM 1460 N N . SER A 1 190 ? -9.818 6.464 -2.153 1.00 90.06 190 SER A N 1
ATOM 1461 C CA . SER A 1 190 ? -10.282 7.613 -1.374 1.00 90.06 190 SER A CA 1
ATOM 1462 C C . SER A 1 190 ? -11.587 8.190 -1.930 1.00 90.06 190 SER A C 1
ATOM 1464 O O . SER A 1 190 ? -12.503 8.485 -1.159 1.00 90.06 190 SER A O 1
ATOM 1466 N N . VAL A 1 191 ? -11.725 8.296 -3.256 1.00 92.25 191 VAL A N 1
ATOM 1467 C CA . VAL A 1 191 ? -12.973 8.730 -3.908 1.00 92.25 191 VAL A CA 1
ATOM 1468 C C . VAL A 1 191 ? -14.103 7.732 -3.643 1.00 92.25 191 VAL A C 1
ATOM 1470 O O . VAL A 1 191 ? -15.200 8.153 -3.270 1.00 92.25 191 VAL A O 1
ATOM 1473 N N . ILE A 1 192 ? -13.840 6.426 -3.749 1.00 91.75 192 ILE A N 1
ATOM 1474 C CA . ILE A 1 192 ? -14.817 5.366 -3.442 1.00 91.75 192 ILE A CA 1
ATOM 1475 C C . ILE A 1 192 ? -15.284 5.467 -1.980 1.00 91.75 192 ILE A C 1
ATOM 1477 O O . ILE A 1 192 ? -16.486 5.503 -1.699 1.00 91.75 192 ILE A O 1
ATOM 1481 N N . VAL A 1 193 ? -14.344 5.584 -1.038 1.00 91.62 193 VAL A N 1
ATOM 1482 C CA . VAL A 1 193 ? -14.639 5.748 0.395 1.00 91.62 193 VAL A CA 1
ATOM 1483 C C . VAL A 1 193 ? -15.415 7.037 0.655 1.00 91.62 193 VAL A C 1
ATOM 1485 O O . VAL A 1 193 ? -16.365 7.033 1.442 1.00 91.62 193 VAL A O 1
ATOM 1488 N N . SER A 1 194 ? -15.031 8.133 0.002 1.00 88.69 194 SER A N 1
ATOM 1489 C CA . SER A 1 194 ? -15.706 9.426 0.107 1.00 88.69 194 SER A CA 1
ATOM 1490 C C . SER A 1 194 ? -17.143 9.342 -0.396 1.00 88.69 194 SER A C 1
ATOM 1492 O O . SER A 1 194 ? -18.043 9.858 0.259 1.00 88.69 194 SER A O 1
ATOM 1494 N N . HIS A 1 195 ? -17.400 8.609 -1.480 1.00 89.38 195 HIS A N 1
ATOM 1495 C CA . HIS A 1 195 ? -18.752 8.367 -1.980 1.00 89.38 195 HIS A CA 1
ATOM 1496 C C . HIS A 1 195 ? -19.608 7.590 -0.963 1.00 89.38 195 HIS A C 1
ATOM 1498 O O . HIS A 1 195 ? -20.732 7.992 -0.653 1.00 89.38 195 HIS A O 1
ATOM 1504 N N . TRP A 1 196 ? -19.058 6.535 -0.349 1.00 88.19 196 TRP A N 1
ATOM 1505 C CA . TRP A 1 196 ? -19.747 5.805 0.724 1.00 88.19 196 TRP A CA 1
ATOM 1506 C C . TRP A 1 196 ? -20.000 6.663 1.966 1.00 88.19 196 TRP A C 1
ATOM 1508 O O . TRP A 1 196 ? -21.019 6.499 2.638 1.00 88.19 196 TRP A O 1
ATOM 1518 N N . ALA A 1 197 ? -19.078 7.573 2.285 1.00 80.38 197 ALA A N 1
ATOM 1519 C CA . ALA A 1 197 ? -19.236 8.525 3.375 1.00 80.38 197 ALA A CA 1
ATOM 1520 C C . ALA A 1 197 ? -20.238 9.639 3.028 1.00 80.38 197 ALA A C 1
ATOM 1522 O O . ALA A 1 197 ? -20.988 10.060 3.905 1.00 80.38 197 ALA A O 1
ATOM 1523 N N . GLY A 1 198 ? -20.298 10.074 1.768 1.00 65.56 198 GLY A N 1
ATOM 1524 C CA . GLY A 1 198 ? -21.211 11.079 1.214 1.00 65.56 198 GLY A CA 1
ATOM 1525 C C . GLY A 1 198 ? -22.677 10.709 1.382 1.00 65.56 198 GLY A C 1
ATOM 1526 O O . GLY A 1 198 ? -23.468 11.543 1.817 1.00 65.56 198 GLY A O 1
ATOM 1527 N N . GLY A 1 199 ? -23.017 9.433 1.178 1.00 55.69 199 GLY A N 1
ATOM 1528 C CA . GLY A 1 199 ? -24.354 8.905 1.477 1.00 55.69 199 GLY A CA 1
ATOM 1529 C C . GLY A 1 199 ? -24.727 8.937 2.969 1.00 55.69 199 GLY A C 1
ATOM 1530 O O . GLY A 1 199 ? -25.907 8.934 3.307 1.00 55.69 199 GLY A O 1
ATOM 1531 N N . GLY A 1 200 ? -23.741 9.015 3.875 1.00 48.59 200 GLY A N 1
ATOM 1532 C CA . GLY A 1 200 ? -23.932 9.063 5.332 1.00 48.59 200 GLY A CA 1
ATOM 1533 C C . GLY A 1 200 ? -23.670 10.428 5.986 1.00 48.59 200 GLY A C 1
ATOM 1534 O O . GLY A 1 200 ? -24.098 10.651 7.118 1.00 48.59 200 GLY A O 1
ATOM 1535 N N . LEU A 1 201 ? -23.001 11.361 5.303 1.00 47.34 201 LEU A N 1
ATOM 1536 C CA . LEU A 1 201 ? -22.646 12.695 5.810 1.00 47.34 201 LEU A CA 1
ATOM 1537 C C . LEU A 1 201 ? -23.891 13.521 6.168 1.00 47.34 201 LEU A C 1
ATOM 1539 O O . LEU A 1 201 ? -23.896 14.221 7.184 1.00 47.34 201 LEU A O 1
ATOM 1543 N N . GLY A 1 202 ? -24.977 13.350 5.409 1.00 49.12 202 GLY A N 1
ATOM 1544 C CA . GLY A 1 202 ? -26.277 13.949 5.711 1.00 49.12 202 GLY A CA 1
ATOM 1545 C C . GLY A 1 202 ? -26.921 13.424 7.000 1.00 49.12 202 GLY A C 1
ATOM 1546 O O . GLY A 1 202 ? -27.592 14.190 7.685 1.00 49.12 202 GLY A O 1
ATOM 1547 N N . SER A 1 203 ? -26.697 12.160 7.371 1.00 48.06 203 SER A N 1
ATOM 1548 C CA . SER A 1 203 ? -27.279 11.549 8.579 1.00 48.06 203 SER A CA 1
ATOM 1549 C C . SER A 1 203 ? -26.377 11.709 9.802 1.00 48.06 203 SER A C 1
ATOM 1551 O O . SER A 1 203 ? -26.848 12.095 10.869 1.00 48.06 203 SER A O 1
ATOM 1553 N N . ARG A 1 204 ? -25.058 11.547 9.641 1.00 48.84 204 ARG A N 1
ATOM 1554 C CA . ARG A 1 204 ? -24.078 11.661 10.735 1.00 48.84 204 ARG A CA 1
ATOM 1555 C C . ARG A 1 204 ? -23.884 13.107 11.199 1.00 48.84 204 ARG A C 1
ATOM 1557 O O . ARG A 1 204 ? -23.688 13.347 12.389 1.00 48.84 204 ARG A O 1
ATOM 1564 N N . GLY A 1 205 ? -23.995 14.081 10.289 1.00 54.47 205 GLY A N 1
ATOM 1565 C CA . GLY A 1 205 ? -24.041 15.509 10.629 1.00 54.47 205 GLY A CA 1
ATOM 1566 C C . GLY A 1 205 ? -25.324 15.908 11.371 1.00 54.47 205 GLY A C 1
ATOM 1567 O O . GLY A 1 205 ? -25.294 16.785 12.232 1.00 54.47 205 GLY A O 1
ATOM 1568 N N . LYS A 1 206 ? -26.449 15.236 11.089 1.00 54.56 206 LYS A N 1
ATOM 1569 C CA . LYS A 1 206 ? -27.719 15.443 11.803 1.00 54.56 206 LYS A CA 1
ATOM 1570 C C . LYS A 1 206 ? -27.704 14.808 13.192 1.00 54.56 206 LYS A C 1
ATOM 1572 O O . LYS A 1 206 ? -28.127 15.469 14.132 1.00 54.56 206 LYS A O 1
ATOM 1577 N N . GLU A 1 207 ? -27.178 13.592 13.345 1.00 63.28 207 GLU A N 1
ATOM 1578 C CA . GLU A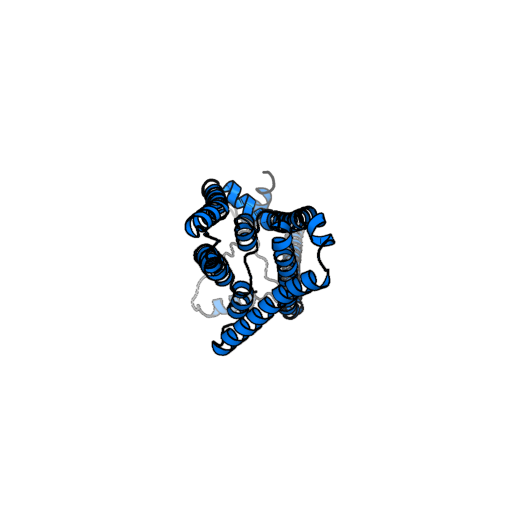 1 207 ? -27.031 12.932 14.653 1.00 63.28 207 GLU A CA 1
ATOM 1579 C C . GLU A 1 207 ? -26.059 13.663 15.573 1.00 63.28 207 GLU A C 1
ATOM 1581 O O . GLU A 1 207 ? -26.388 13.921 16.724 1.00 63.28 207 GLU A O 1
ATOM 1586 N N . THR A 1 208 ? -24.890 14.069 15.074 1.00 66.12 208 THR A N 1
ATOM 1587 C CA . THR A 1 208 ? -23.921 14.830 15.883 1.00 66.12 208 THR A CA 1
ATOM 1588 C C . THR A 1 208 ? -24.455 16.207 16.274 1.00 66.12 208 THR A C 1
ATOM 1590 O O . THR A 1 208 ? -24.271 16.628 17.418 1.00 66.12 208 THR A O 1
ATOM 1593 N N . ARG A 1 209 ? -25.186 16.893 15.379 1.00 64.88 209 ARG A N 1
ATOM 1594 C CA . ARG A 1 209 ? -25.907 18.129 15.730 1.00 64.88 209 ARG A CA 1
ATOM 1595 C C . ARG A 1 209 ? -27.026 17.874 16.740 1.00 64.88 209 ARG A C 1
ATOM 1597 O O . ARG A 1 209 ? -27.144 18.665 17.670 1.00 64.88 209 ARG A O 1
ATOM 1604 N N . LYS A 1 210 ? -27.800 16.790 16.607 1.00 70.12 210 LYS A N 1
ATOM 1605 C CA . LYS A 1 210 ? -28.838 16.400 17.579 1.00 70.12 210 LYS A CA 1
ATOM 1606 C C . LYS A 1 210 ? -28.243 16.095 18.951 1.00 70.12 210 LYS A C 1
ATOM 1608 O O . LYS A 1 210 ? -28.677 16.698 19.919 1.00 70.12 210 LYS A O 1
ATOM 1613 N N . ALA A 1 211 ? -27.219 15.250 19.033 1.00 72.19 211 ALA A N 1
ATOM 1614 C CA . ALA A 1 211 ? -26.568 14.883 20.290 1.00 72.19 211 ALA A CA 1
ATOM 1615 C C . ALA A 1 211 ? -25.912 16.094 20.976 1.00 72.19 211 ALA A C 1
ATOM 1617 O O . ALA A 1 211 ? -26.017 16.269 22.190 1.00 72.19 211 ALA A O 1
ATOM 1618 N N . SER A 1 212 ? -25.281 16.978 20.193 1.00 75.75 212 SER A N 1
ATOM 1619 C CA . SER A 1 212 ? -24.741 18.246 20.694 1.00 75.75 212 SER A CA 1
ATOM 1620 C C . SER A 1 212 ? -25.849 19.166 21.216 1.00 75.75 212 SER A C 1
ATOM 1622 O O . SER A 1 212 ? -25.730 19.718 22.311 1.00 75.75 212 SER A O 1
ATOM 1624 N N . TRP A 1 213 ? -26.962 19.284 20.484 1.00 73.44 213 TRP A N 1
ATOM 1625 C CA . TRP A 1 213 ? -28.121 20.078 20.894 1.00 73.44 213 TRP A CA 1
ATOM 1626 C C . TRP A 1 213 ? -28.809 19.513 22.144 1.00 73.44 213 TRP A C 1
ATOM 1628 O O . TRP A 1 213 ? -29.110 20.272 23.061 1.00 73.44 213 TRP A O 1
ATOM 1638 N N . GLU A 1 214 ? -28.991 18.196 22.235 1.00 76.69 214 GLU A N 1
ATOM 1639 C CA . GLU A 1 214 ? -29.560 17.514 23.404 1.00 76.69 214 GLU A CA 1
ATOM 1640 C C . GLU A 1 214 ? -28.677 17.678 24.644 1.00 76.69 214 GLU A C 1
ATOM 1642 O O . GLU A 1 214 ? -29.187 17.958 25.729 1.00 76.69 214 GLU A O 1
ATOM 1647 N N . SER A 1 215 ? -27.354 17.584 24.492 1.00 73.81 215 SER A N 1
ATOM 1648 C CA . SER A 1 215 ? -26.407 17.833 25.584 1.00 73.81 215 SER A CA 1
ATOM 1649 C C . SER A 1 215 ? -26.456 19.292 26.056 1.00 73.81 215 SER A C 1
ATOM 1651 O O . SER A 1 215 ? -26.513 19.557 27.260 1.00 73.81 215 SER A O 1
ATOM 1653 N N . LYS A 1 216 ? -26.532 20.252 25.119 1.00 74.25 216 LYS A N 1
ATOM 1654 C CA . LYS A 1 216 ? -26.703 21.678 25.442 1.00 74.25 216 LYS A CA 1
ATOM 1655 C C . LYS A 1 216 ? -28.023 21.937 26.170 1.00 74.25 216 LYS A C 1
ATOM 1657 O O . LYS A 1 216 ? -28.023 22.605 27.198 1.00 74.25 216 LYS A O 1
ATOM 1662 N N . ARG A 1 217 ? -29.124 21.356 25.681 1.00 74.56 217 ARG A N 1
ATOM 1663 C CA . ARG A 1 217 ? -30.460 21.471 26.280 1.00 74.56 217 ARG A CA 1
ATOM 1664 C C . ARG A 1 217 ? -30.497 20.908 27.702 1.00 74.56 217 ARG A C 1
ATOM 1666 O O . ARG A 1 217 ? -31.035 21.569 28.583 1.00 74.56 217 ARG A O 1
ATOM 1673 N N . LYS A 1 218 ? -29.900 19.734 27.946 1.00 70.38 218 LYS A N 1
ATOM 1674 C CA . LYS A 1 218 ? -29.818 19.139 29.292 1.00 70.38 218 LYS A CA 1
ATOM 1675 C C . LYS A 1 218 ? -29.060 20.042 30.266 1.00 70.38 218 LYS A C 1
ATOM 1677 O O . LYS A 1 218 ? -29.572 20.308 31.345 1.00 70.38 218 LYS A O 1
ATOM 1682 N N . ARG A 1 219 ? -27.904 20.590 29.866 1.00 68.38 219 ARG A N 1
ATOM 1683 C CA . ARG A 1 219 ? -27.144 21.541 30.705 1.00 68.38 219 ARG A CA 1
ATOM 1684 C C . ARG A 1 219 ? -27.932 22.813 31.018 1.00 68.38 219 ARG A C 1
ATOM 1686 O O . ARG A 1 219 ? -27.869 23.295 32.144 1.00 68.38 219 ARG A O 1
ATOM 1693 N N . THR A 1 220 ? -28.659 23.354 30.041 1.00 71.62 220 THR A N 1
ATOM 1694 C CA . THR A 1 220 ? -29.507 24.535 30.249 1.00 71.62 220 THR A CA 1
ATOM 1695 C C . THR A 1 220 ? -30.662 24.235 31.206 1.00 71.62 220 THR A C 1
ATOM 1697 O O . THR A 1 220 ? -30.842 24.992 32.153 1.00 71.62 220 THR A O 1
ATOM 1700 N N . ASN A 1 221 ? -31.377 23.117 31.038 1.00 64.69 221 ASN A N 1
ATOM 1701 C CA . ASN A 1 221 ? -32.453 22.726 31.958 1.00 64.69 221 ASN A CA 1
ATOM 1702 C C . ASN A 1 221 ? -31.943 22.466 33.384 1.00 64.69 221 ASN A C 1
ATOM 1704 O O . ASN A 1 221 ? -32.565 22.921 34.333 1.00 64.69 221 ASN A O 1
ATOM 1708 N N . SER A 1 222 ? -30.794 21.803 33.556 1.00 61.28 222 SER A N 1
ATOM 1709 C CA . SER A 1 222 ? -30.205 21.606 34.890 1.00 61.28 222 SER A CA 1
ATOM 1710 C C . SER A 1 222 ? -29.842 22.929 35.574 1.00 61.28 222 SER A C 1
ATOM 1712 O O . SER A 1 222 ? -30.002 23.050 36.784 1.00 61.28 222 SER A O 1
ATOM 1714 N N . ARG A 1 223 ? -29.388 23.936 34.814 1.00 62.03 223 ARG A N 1
ATOM 1715 C CA . ARG A 1 223 ? -29.113 25.277 35.352 1.00 62.03 223 ARG A CA 1
ATOM 1716 C C . ARG A 1 223 ? -30.384 26.033 35.735 1.00 62.03 223 ARG A C 1
ATOM 1718 O O . ARG A 1 223 ? -30.384 26.672 36.776 1.00 62.03 223 ARG A O 1
ATOM 1725 N N . LEU A 1 224 ? -31.440 25.947 34.923 1.00 60.88 224 LEU A N 1
ATOM 1726 C CA . LEU A 1 224 ? -32.744 26.546 35.237 1.00 60.88 224 LEU A CA 1
ATOM 1727 C C . LEU A 1 224 ? -33.335 25.951 36.520 1.00 60.88 224 LEU A C 1
ATOM 1729 O O . LEU A 1 224 ? -33.703 26.707 37.408 1.00 60.88 224 LEU A O 1
ATOM 1733 N N . ASN A 1 225 ? -33.296 24.623 36.668 1.00 67.44 225 ASN A N 1
ATOM 1734 C CA . ASN A 1 225 ? -33.764 23.958 37.885 1.00 67.44 225 ASN A CA 1
ATOM 1735 C C . ASN A 1 225 ? -32.984 24.403 39.135 1.00 67.44 225 ASN A C 1
ATOM 1737 O O . ASN A 1 225 ? -33.576 24.550 40.195 1.00 67.44 225 ASN A O 1
ATOM 1741 N N . LEU A 1 226 ? -31.666 24.626 39.034 1.00 56.12 226 LEU A N 1
ATOM 1742 C CA . LEU A 1 226 ? -30.869 25.136 40.157 1.00 56.12 226 LEU A CA 1
ATOM 1743 C C . LEU A 1 226 ? -31.226 26.581 40.520 1.00 56.12 226 LEU A C 1
ATOM 1745 O O . LEU A 1 226 ? -31.293 26.899 41.703 1.00 56.12 226 LEU A O 1
ATOM 1749 N N . VAL A 1 227 ? -31.463 27.444 39.528 1.00 62.44 227 VAL A N 1
ATOM 1750 C CA . VAL A 1 227 ? -31.881 28.835 39.768 1.00 62.44 227 VAL A CA 1
ATOM 1751 C C . VAL A 1 227 ? -33.253 28.871 40.440 1.00 62.44 227 VAL A C 1
ATOM 1753 O O . VAL A 1 227 ? -33.388 29.521 41.470 1.00 62.44 227 VAL A O 1
ATOM 1756 N N . GLU A 1 228 ? -34.226 28.103 39.941 1.00 64.12 228 GLU A N 1
ATOM 1757 C CA . GLU A 1 228 ? -35.555 27.991 40.564 1.00 64.12 228 GLU A CA 1
ATOM 1758 C C . GLU A 1 228 ? -35.479 27.439 41.994 1.00 64.12 228 GLU A C 1
ATOM 1760 O O . GLU A 1 228 ? -36.197 27.894 42.886 1.00 64.12 228 GLU A O 1
ATOM 1765 N N . LEU A 1 229 ? -34.587 26.478 42.248 1.00 53.22 229 LEU A N 1
ATOM 1766 C CA . LEU A 1 229 ? -34.409 25.893 43.574 1.00 53.22 229 LEU A CA 1
ATOM 1767 C C . LEU A 1 229 ? -33.761 26.891 44.550 1.00 53.22 229 LEU A C 1
ATOM 1769 O O . LEU A 1 229 ? -34.215 27.011 45.686 1.00 53.22 229 LEU A O 1
ATOM 1773 N N . VAL A 1 230 ? -32.770 27.668 44.101 1.00 64.19 230 VAL A N 1
ATOM 1774 C CA . VAL A 1 230 ? -32.162 28.762 44.883 1.00 64.19 230 VAL A CA 1
ATOM 1775 C C . VAL A 1 230 ? -33.169 29.883 45.156 1.00 64.19 230 VAL A C 1
ATOM 1777 O O . VAL A 1 230 ? -33.236 30.380 46.280 1.00 64.19 230 VAL A O 1
ATOM 1780 N N . GLU A 1 231 ? -33.984 30.261 44.172 1.00 66.75 231 GLU A N 1
ATOM 1781 C CA . GLU A 1 231 ? -35.058 31.247 44.351 1.00 66.75 231 GLU A CA 1
ATOM 1782 C C . GLU A 1 231 ? -36.115 30.753 45.344 1.00 66.75 231 GLU A C 1
ATOM 1784 O O . GLU A 1 231 ? -36.525 31.501 46.232 1.00 66.75 231 GLU A O 1
ATOM 1789 N N . THR A 1 232 ? -36.484 29.471 45.275 1.00 59.59 232 THR A N 1
ATOM 1790 C CA . THR A 1 232 ? -37.416 28.851 46.226 1.00 59.59 232 THR A CA 1
ATOM 1791 C C . THR A 1 232 ? -36.851 28.880 47.648 1.00 59.59 232 THR A C 1
ATOM 1793 O O . THR A 1 232 ? -37.536 29.324 48.571 1.00 59.59 232 THR A O 1
ATOM 1796 N N . VAL A 1 233 ? -35.587 28.489 47.841 1.00 61.19 233 VAL A N 1
ATOM 1797 C CA . VAL A 1 233 ? -34.911 28.535 49.152 1.00 61.19 233 VAL A CA 1
ATOM 1798 C C . VAL A 1 233 ? -34.812 29.968 49.688 1.00 61.19 233 VAL A C 1
ATOM 1800 O O . VAL A 1 233 ? -35.079 30.198 50.869 1.00 61.19 233 VAL A O 1
ATOM 1803 N N . ASN A 1 234 ? -34.491 30.946 48.840 1.00 55.53 234 ASN A N 1
ATOM 1804 C CA . ASN A 1 234 ? -34.440 32.352 49.245 1.00 55.53 234 ASN A CA 1
ATOM 1805 C C . ASN A 1 234 ? -35.825 32.895 49.628 1.00 55.53 234 ASN A C 1
ATOM 1807 O O . ASN A 1 234 ? -35.939 33.583 50.641 1.00 55.53 234 ASN A O 1
ATOM 1811 N N . SER A 1 235 ? -36.884 32.518 48.905 1.00 55.34 235 SER A N 1
ATOM 1812 C CA . SER A 1 235 ? -38.260 32.907 49.248 1.00 55.34 235 SER A CA 1
ATOM 1813 C C . SER A 1 235 ? -38.713 32.351 50.607 1.00 55.34 235 SER A C 1
ATOM 1815 O O . SER A 1 235 ? -39.379 33.043 51.377 1.00 55.34 235 SER A O 1
ATOM 1817 N N . LEU A 1 236 ? -38.280 31.133 50.958 1.00 50.41 236 LEU A N 1
ATOM 1818 C CA . LEU A 1 236 ? -38.549 30.521 52.263 1.00 50.41 236 LEU A CA 1
ATOM 1819 C C . LEU A 1 236 ? -37.790 31.221 53.399 1.00 50.41 236 LEU A C 1
ATOM 1821 O O . LEU A 1 236 ? -38.294 31.305 54.518 1.00 50.41 236 LEU A O 1
ATOM 1825 N N . LYS A 1 237 ? -36.602 31.764 53.114 1.00 49.69 237 LYS A N 1
ATOM 1826 C CA . LYS A 1 237 ? -35.805 32.538 54.075 1.00 49.69 237 LYS A CA 1
ATOM 1827 C C . LYS A 1 237 ? -36.424 33.909 54.378 1.00 49.69 237 LYS A C 1
ATOM 1829 O O . LYS A 1 237 ? -36.328 34.379 55.510 1.00 49.69 237 LYS A O 1
ATOM 1834 N N . GLU A 1 238 ? -37.088 34.532 53.403 1.00 50.69 238 GLU A N 1
ATOM 1835 C CA . GLU A 1 238 ? -37.784 35.816 53.587 1.00 50.69 238 GLU A CA 1
ATOM 1836 C C . GLU A 1 238 ? -39.130 35.688 54.314 1.00 50.69 238 GLU A C 1
ATOM 1838 O O . GLU A 1 238 ? -39.595 36.654 54.919 1.00 50.69 238 GLU A O 1
ATOM 1843 N N . GLN A 1 239 ? -39.732 34.495 54.345 1.00 48.66 239 GLN A N 1
ATOM 1844 C CA . GLN A 1 239 ? -41.038 34.276 54.976 1.00 48.66 239 GLN A CA 1
ATOM 1845 C C . GLN A 1 239 ? -41.029 34.271 56.517 1.00 48.66 239 GLN A C 1
ATOM 1847 O O . GLN A 1 239 ? -42.083 34.079 57.118 1.00 48.66 239 GLN A O 1
ATOM 1852 N N . LYS A 1 240 ? -39.871 34.514 57.155 1.00 44.50 240 LYS A N 1
ATOM 1853 C CA . LYS A 1 240 ? -39.696 34.747 58.605 1.00 44.50 240 LYS A CA 1
ATOM 1854 C C . LYS A 1 240 ? -40.562 33.826 59.482 1.00 44.50 240 LYS A C 1
ATOM 1856 O O . LYS A 1 240 ? -41.259 34.277 60.386 1.00 44.50 240 LYS A O 1
ATOM 1861 N N . VAL A 1 241 ? -40.532 32.527 59.182 1.00 44.94 241 VAL A N 1
ATOM 1862 C CA . VAL A 1 241 ? -41.179 31.500 60.003 1.00 44.94 241 VAL A CA 1
ATOM 1863 C C . VAL A 1 241 ? -40.297 31.273 61.228 1.00 44.94 241 VAL A C 1
ATOM 1865 O O . VAL A 1 241 ? -39.160 30.822 61.096 1.00 44.94 241 VAL A O 1
ATOM 1868 N N . ASP A 1 242 ? -40.805 31.624 62.409 1.00 34.94 242 ASP A N 1
ATOM 1869 C CA . ASP A 1 242 ? -40.113 31.385 63.674 1.00 34.94 242 ASP A CA 1
ATOM 1870 C C . ASP A 1 242 ? -39.842 29.879 63.860 1.00 34.94 242 ASP A C 1
ATOM 1872 O O . ASP A 1 242 ? -40.747 29.058 63.658 1.00 34.94 242 ASP A O 1
ATOM 1876 N N . PRO A 1 243 ? -38.619 29.477 64.251 1.00 40.09 243 PRO A N 1
ATOM 1877 C CA . PRO A 1 243 ? -38.302 28.075 64.464 1.00 40.09 243 PRO A CA 1
ATOM 1878 C C . PRO A 1 243 ? -39.036 27.577 65.715 1.00 40.09 243 PRO A C 1
ATOM 1880 O O . PRO A 1 243 ? -38.641 27.865 66.845 1.00 40.09 243 PRO A O 1
ATOM 1883 N N . MET A 1 244 ? -40.116 26.817 65.525 1.00 33.53 244 MET A N 1
ATOM 1884 C CA . MET A 1 244 ? -40.762 26.101 66.621 1.00 33.53 244 MET A CA 1
ATOM 1885 C C . MET A 1 244 ? -39.784 25.037 67.137 1.00 33.53 244 MET A C 1
ATOM 1887 O O . MET A 1 244 ? -39.461 24.073 66.443 1.00 33.53 244 MET A O 1
ATOM 1891 N N . GLN A 1 245 ? -39.295 25.251 68.359 1.00 38.69 245 GLN A N 1
ATOM 1892 C CA . GLN A 1 245 ? -38.545 24.279 69.143 1.00 38.69 245 GLN A CA 1
ATOM 1893 C C . GLN A 1 245 ? -39.315 22.960 69.196 1.00 38.69 245 GLN A C 1
ATOM 1895 O O . GLN A 1 245 ? -40.352 22.876 69.841 1.00 38.69 245 GLN A O 1
ATOM 1900 N N . ASN A 1 246 ? -38.771 21.923 68.569 1.00 31.34 246 ASN A N 1
ATOM 1901 C CA . ASN A 1 246 ? -38.890 20.565 69.070 1.00 31.34 246 ASN A CA 1
ATOM 1902 C C . ASN A 1 246 ? -37.580 19.836 68.785 1.00 31.34 246 ASN A C 1
ATOM 1904 O O . ASN A 1 246 ? -37.205 19.578 67.646 1.00 31.34 246 ASN A O 1
ATOM 1908 N N . SER A 1 247 ? -36.866 19.569 69.875 1.00 33.16 247 SER A N 1
ATOM 1909 C CA . SER A 1 247 ? -35.642 18.786 69.933 1.00 33.16 247 SER A CA 1
ATOM 1910 C C . SER A 1 247 ? -35.913 17.351 69.481 1.00 33.16 247 SER A C 1
ATOM 1912 O O . SER A 1 247 ? -36.388 16.542 70.271 1.00 33.16 247 SER A O 1
ATOM 1914 N N . PHE A 1 248 ? -35.545 17.034 68.245 1.00 33.31 248 PHE A N 1
ATOM 1915 C CA . PHE A 1 248 ? -35.013 15.733 67.838 1.00 33.31 248 PHE A CA 1
ATOM 1916 C C . PHE A 1 248 ? -33.895 16.015 66.823 1.00 33.31 248 PHE A C 1
ATOM 1918 O O . PHE A 1 248 ? -34.022 16.921 66.006 1.00 33.31 248 PHE A O 1
ATOM 1925 N N . GLY A 1 249 ? -32.766 15.321 66.968 1.00 29.84 249 GLY A N 1
ATOM 1926 C CA . GLY A 1 249 ? -31.454 15.698 66.430 1.00 29.84 249 GLY A CA 1
ATOM 1927 C C . GLY A 1 249 ? -31.405 16.238 64.993 1.00 29.84 249 GLY A C 1
ATOM 1928 O O . GLY A 1 249 ? -31.982 15.675 64.072 1.00 29.84 249 GLY A O 1
ATOM 1929 N N . GLU A 1 250 ? -30.646 17.325 64.836 1.00 32.16 250 GLU A N 1
ATOM 1930 C CA . GLU A 1 250 ? -29.882 17.717 63.639 1.00 32.16 250 GLU A CA 1
ATOM 1931 C C . GLU A 1 250 ? -30.586 17.731 62.264 1.00 32.16 250 GLU A C 1
ATOM 1933 O O . GLU A 1 250 ? -29.921 17.620 61.236 1.00 32.16 250 GLU A O 1
ATOM 1938 N N . ARG A 1 251 ? -31.915 17.904 62.194 1.00 29.03 251 ARG A N 1
ATOM 1939 C CA . ARG A 1 251 ? -32.642 18.056 60.916 1.00 29.03 251 ARG A CA 1
ATOM 1940 C C . ARG A 1 251 ? -33.802 19.046 61.028 1.00 29.03 251 ARG A C 1
ATOM 1942 O O . ARG A 1 251 ? -34.722 18.855 61.816 1.00 29.03 251 ARG A O 1
ATOM 1949 N N . VAL A 1 252 ? -33.784 20.091 60.199 1.00 32.16 252 VAL A N 1
ATOM 1950 C CA . VAL A 1 252 ? -34.886 21.060 60.066 1.00 32.16 252 VAL A CA 1
ATOM 1951 C C . VAL A 1 252 ? -35.811 20.587 58.943 1.00 32.16 252 VAL A C 1
ATOM 1953 O O . VAL A 1 252 ? -35.457 20.661 57.771 1.00 32.16 252 VAL A O 1
ATOM 1956 N N . GLY A 1 253 ? -36.990 20.069 59.290 1.00 33.53 253 GLY A N 1
ATOM 1957 C CA . GLY A 1 253 ? -38.026 19.704 58.320 1.00 33.53 253 GLY A CA 1
ATOM 1958 C C . GLY A 1 253 ? -38.989 20.864 58.068 1.00 33.53 253 GLY A C 1
ATOM 1959 O O . GLY A 1 253 ? -39.615 21.354 59.004 1.00 33.53 253 GLY A O 1
ATOM 1960 N N . VAL A 1 254 ? -39.153 21.283 56.810 1.00 31.64 254 VAL A N 1
ATOM 1961 C CA . VAL A 1 254 ? -40.189 22.249 56.403 1.00 31.64 254 VAL A CA 1
ATOM 1962 C C . VAL A 1 254 ? -41.338 21.494 55.740 1.00 31.64 254 VAL A C 1
ATOM 1964 O O . VAL A 1 254 ? -41.147 20.778 54.760 1.00 31.64 254 VAL A O 1
ATOM 1967 N N . LYS A 1 255 ? -42.553 21.652 56.271 1.00 35.09 255 LYS A N 1
ATOM 1968 C CA . LYS A 1 255 ? -43.774 21.049 55.724 1.00 35.09 255 LYS A CA 1
ATOM 1969 C C . LYS A 1 255 ? -44.436 22.051 54.773 1.00 35.09 255 LYS A C 1
ATOM 1971 O O . LYS A 1 255 ? -45.230 22.876 55.213 1.00 35.09 255 LYS A O 1
ATOM 1976 N N . ALA A 1 256 ? -44.099 21.999 53.486 1.00 41.47 256 ALA A N 1
ATOM 1977 C CA . ALA A 1 256 ? -44.741 22.820 52.456 1.00 41.47 256 ALA A CA 1
ATOM 1978 C C . ALA A 1 256 ? -45.673 21.961 51.575 1.00 41.47 256 ALA A C 1
ATOM 1980 O O . ALA A 1 256 ? -45.286 20.858 51.180 1.00 41.47 256 ALA A O 1
ATOM 1981 N N . PRO A 1 257 ? -46.901 22.412 51.258 1.00 39.97 257 PRO A N 1
ATOM 1982 C CA . PRO A 1 257 ? -47.759 21.722 50.300 1.00 39.97 257 PRO A CA 1
ATOM 1983 C C . PRO A 1 257 ? -47.185 21.826 48.876 1.00 39.97 257 PRO A C 1
ATOM 1985 O O . PRO A 1 257 ? -46.741 22.889 48.451 1.00 39.97 257 PRO A O 1
ATOM 1988 N N . LEU A 1 258 ? -47.217 20.715 48.132 1.00 42.66 258 LEU A N 1
ATOM 1989 C CA . LEU A 1 258 ? -46.801 20.656 46.725 1.00 42.66 258 LEU A CA 1
ATOM 1990 C C . LEU A 1 258 ? -47.642 21.617 45.849 1.00 42.66 258 LEU A C 1
ATOM 1992 O O . LEU A 1 258 ? -48.864 21.679 46.035 1.00 42.66 258 LEU A O 1
ATOM 1996 N N . PRO A 1 259 ? -47.041 22.315 44.862 1.00 41.53 259 PRO A N 1
ATOM 1997 C CA . PRO A 1 259 ? -47.766 23.182 43.930 1.00 41.53 259 PRO A CA 1
ATOM 1998 C C . PRO A 1 259 ? -48.854 22.432 43.143 1.00 41.53 259 PRO A C 1
ATOM 2000 O O . PRO A 1 259 ? -48.711 21.248 42.817 1.00 41.53 259 PRO A O 1
ATOM 2003 N N . GLN A 1 260 ? -49.952 23.119 42.805 1.00 41.50 260 GLN A N 1
ATOM 2004 C CA . GLN A 1 260 ? -51.026 22.535 41.994 1.00 41.50 260 GLN A CA 1
ATOM 2005 C C . GLN A 1 260 ? -50.504 22.196 40.585 1.00 41.50 260 GLN A C 1
ATOM 2007 O O . GLN A 1 260 ? -50.060 23.081 39.863 1.00 41.50 260 GLN A O 1
ATOM 2012 N N . GLY A 1 261 ? -50.552 20.909 40.213 1.00 46.50 261 GLY A N 1
ATOM 2013 C CA . GLY A 1 261 ? -50.102 20.399 38.908 1.00 46.50 261 GLY A CA 1
ATOM 2014 C C . GLY A 1 261 ? -48.819 19.556 38.929 1.00 46.50 261 GLY A C 1
ATOM 2015 O O . GLY A 1 261 ? -48.366 19.130 37.870 1.00 46.50 261 GLY A O 1
ATOM 2016 N N . HIS A 1 262 ? -48.225 19.293 40.100 1.00 45.66 262 HIS A N 1
ATOM 2017 C CA . HIS A 1 262 ? -47.014 18.472 40.181 1.00 45.66 262 HIS A CA 1
ATOM 2018 C C . HIS A 1 262 ? -47.311 16.977 39.904 1.00 45.66 262 HIS A C 1
ATOM 2020 O O . HIS A 1 262 ? -48.120 16.383 40.621 1.00 45.66 262 HIS A O 1
ATOM 2026 N N . PRO A 1 263 ? -46.629 16.327 38.937 1.00 43.25 263 PRO A N 1
ATOM 2027 C CA . PRO A 1 263 ? -46.962 14.979 38.446 1.00 43.25 263 PRO A CA 1
ATOM 2028 C C . PRO A 1 263 ? -46.819 13.853 39.484 1.00 43.25 263 PRO A C 1
ATOM 2030 O O . PRO A 1 263 ? -47.378 12.777 39.308 1.00 43.25 263 PRO A O 1
ATOM 2033 N N . LEU A 1 264 ? -46.108 14.096 40.590 1.00 39.97 264 LEU A N 1
ATOM 2034 C CA . LEU A 1 264 ? -45.989 13.132 41.693 1.00 39.97 264 LEU A CA 1
ATOM 2035 C C . LEU A 1 264 ? -47.233 13.075 42.595 1.00 39.97 264 LEU A C 1
ATOM 2037 O O . LEU A 1 264 ? -47.380 12.136 43.369 1.00 39.97 264 LEU A O 1
ATOM 2041 N N . ARG A 1 265 ? -48.150 14.049 42.515 1.00 46.97 265 ARG A N 1
ATOM 2042 C CA . ARG A 1 265 ? -49.318 14.108 43.408 1.00 46.97 265 ARG A CA 1
ATOM 2043 C C . ARG A 1 265 ? -50.298 12.952 43.173 1.00 46.97 265 ARG A C 1
ATOM 2045 O O . ARG A 1 265 ? -50.850 12.424 44.136 1.00 46.97 265 ARG A O 1
ATOM 2052 N N . ASP A 1 266 ? -50.461 12.537 41.921 1.00 44.38 266 ASP A N 1
ATOM 2053 C CA . ASP A 1 266 ? -51.406 11.481 41.541 1.00 44.38 266 ASP A CA 1
ATOM 2054 C C . ASP A 1 266 ? -50.862 10.079 41.857 1.00 44.38 266 ASP A C 1
ATOM 2056 O O . ASP A 1 266 ? -51.630 9.182 42.207 1.00 44.38 266 ASP A O 1
ATOM 2060 N N . GLN A 1 267 ? -49.533 9.908 41.843 1.00 40.97 267 GLN A N 1
ATOM 2061 C CA . GLN A 1 267 ? -48.882 8.679 42.311 1.00 40.97 267 GLN A CA 1
ATOM 2062 C C . GLN A 1 267 ? -49.125 8.459 43.811 1.00 40.97 267 GLN A C 1
ATOM 2064 O O . GLN A 1 267 ? -49.597 7.390 44.198 1.00 40.97 267 GLN A O 1
ATOM 2069 N N . PHE A 1 268 ? -48.936 9.491 44.641 1.00 44.00 268 PHE A N 1
ATOM 2070 C CA . PHE A 1 268 ? -49.129 9.383 46.094 1.00 44.00 268 PHE A CA 1
ATOM 2071 C C . PHE A 1 268 ? -50.602 9.339 46.537 1.00 44.00 268 PHE A C 1
ATOM 2073 O O . PHE A 1 268 ? -50.909 8.807 47.605 1.00 44.00 268 PHE A O 1
ATOM 2080 N N . ALA A 1 269 ? -51.537 9.858 45.733 1.00 43.97 269 ALA A N 1
ATOM 2081 C CA . ALA A 1 269 ? -52.970 9.711 46.001 1.00 43.97 269 ALA A CA 1
ATOM 2082 C C . ALA A 1 269 ? -53.451 8.258 45.818 1.00 43.97 269 ALA A C 1
ATOM 2084 O O . ALA A 1 269 ? -54.368 7.826 46.518 1.00 43.97 269 ALA A O 1
ATOM 2085 N N . SER A 1 270 ? -52.815 7.503 44.914 1.00 39.59 270 SER A N 1
ATOM 2086 C CA . SER A 1 270 ? -53.166 6.105 44.637 1.00 39.59 270 SER A CA 1
ATOM 2087 C C . SER A 1 270 ? -52.647 5.120 45.695 1.00 39.59 270 SER A C 1
ATOM 2089 O O . SER A 1 270 ? -53.343 4.160 46.021 1.00 39.59 270 SER A O 1
ATOM 2091 N N . GLU A 1 271 ? -51.489 5.391 46.310 1.00 39.53 271 GLU A N 1
ATOM 2092 C CA . GLU A 1 271 ? -50.921 4.539 47.371 1.00 39.53 271 GLU A CA 1
ATOM 2093 C C . GLU A 1 271 ? -51.719 4.592 48.685 1.00 39.53 271 GLU A C 1
ATOM 2095 O O . GLU A 1 271 ? -51.764 3.608 49.419 1.00 39.53 271 GLU A O 1
ATOM 2100 N N . ASN A 1 272 ? -52.422 5.695 48.963 1.00 38.16 272 ASN A N 1
ATOM 2101 C CA . ASN A 1 272 ? -53.195 5.861 50.201 1.00 38.16 272 ASN A CA 1
ATOM 2102 C C . ASN A 1 272 ? -54.613 5.260 50.168 1.00 38.16 272 ASN A C 1
ATOM 2104 O O . ASN A 1 272 ? -55.272 5.227 51.206 1.00 38.16 272 ASN A O 1
ATOM 2108 N N . GLN A 1 273 ? -55.105 4.773 49.022 1.00 38.91 273 GLN A N 1
ATOM 2109 C CA . GLN A 1 273 ? -56.419 4.108 48.942 1.00 38.91 273 GLN A CA 1
ATOM 2110 C C . GLN A 1 273 ? -56.355 2.578 49.074 1.00 38.91 273 GLN A C 1
ATOM 2112 O O . GLN A 1 273 ? -57.394 1.948 49.261 1.00 38.91 273 GLN A O 1
ATOM 2117 N N . ALA A 1 274 ? -55.165 1.969 49.034 1.00 38.31 274 ALA A N 1
ATOM 2118 C CA . ALA A 1 274 ? -55.011 0.512 49.110 1.00 38.31 274 ALA A CA 1
ATOM 2119 C C . ALA A 1 274 ? -54.842 -0.045 50.543 1.00 38.31 274 ALA A C 1
ATOM 2121 O O . ALA A 1 274 ? -54.810 -1.260 50.723 1.00 38.31 274 ALA A O 1
ATOM 2122 N N . GLY A 1 275 ? -54.758 0.808 51.570 1.00 34.66 275 GLY A N 1
ATOM 2123 C CA . GLY A 1 275 ? -54.539 0.405 52.964 1.00 34.66 275 GLY A CA 1
ATOM 2124 C C . GLY A 1 275 ? -55.670 0.845 53.889 1.00 34.66 275 GLY A C 1
ATOM 2125 O O . GLY A 1 275 ? -55.560 1.854 54.580 1.00 34.66 275 GLY A O 1
ATOM 2126 N N . GLY A 1 276 ? -56.772 0.099 53.915 1.00 30.95 276 GLY A N 1
ATOM 2127 C CA . GLY A 1 276 ? -57.834 0.313 54.894 1.00 30.95 276 GLY A CA 1
ATOM 2128 C C . GLY A 1 276 ? -57.488 -0.306 56.247 1.00 30.95 276 GLY A C 1
ATOM 2129 O O . GLY A 1 276 ? -57.706 -1.496 56.415 1.00 30.95 276 GLY A O 1
ATOM 2130 N N . SER A 1 277 ? -57.010 0.496 57.205 1.00 28.47 277 SER A N 1
ATOM 2131 C CA . SER A 1 277 ? -57.349 0.385 58.639 1.00 28.47 277 SER A CA 1
ATOM 2132 C C . SER A 1 277 ? -56.569 1.397 59.489 1.00 28.47 277 SER A C 1
ATOM 2134 O O . SER A 1 277 ? -55.347 1.348 59.552 1.00 28.47 277 SER A O 1
ATOM 2136 N N . SER A 1 278 ? -57.324 2.281 60.148 1.00 33.38 278 SER A N 1
ATOM 2137 C CA . SER A 1 278 ? -57.107 2.866 61.481 1.00 33.38 278 SER A CA 1
ATOM 2138 C C . SER A 1 278 ? -55.681 2.881 62.054 1.00 33.38 278 SER A C 1
ATOM 2140 O O . SER A 1 278 ? -55.258 1.896 62.640 1.00 33.38 278 SER A O 1
ATOM 2142 N N . GLU A 1 279 ? -55.011 4.034 61.974 1.00 30.61 279 GLU A N 1
ATOM 2143 C CA . GLU A 1 279 ? -54.261 4.714 63.053 1.00 30.61 279 GLU A CA 1
ATOM 2144 C C . GLU A 1 279 ? -53.268 5.707 62.437 1.00 30.61 279 GLU A C 1
ATOM 2146 O O . GLU A 1 279 ? -52.468 5.337 61.589 1.00 30.61 279 GLU A O 1
ATOM 2151 N N . GLY A 1 280 ? -53.315 6.962 62.899 1.00 31.05 280 GLY A N 1
ATOM 2152 C CA . GLY A 1 280 ? -52.217 7.931 62.836 1.00 31.05 280 GLY A CA 1
ATOM 2153 C C . GLY A 1 280 ? -51.603 8.213 61.459 1.00 31.05 280 GLY A C 1
ATOM 2154 O O . GLY A 1 280 ? -50.794 7.448 60.950 1.00 31.05 280 GLY A O 1
ATOM 2155 N N . THR A 1 281 ? -51.867 9.402 60.913 1.00 30.05 281 THR A N 1
ATOM 2156 C CA . THR A 1 281 ? -51.066 10.021 59.843 1.00 30.05 281 THR A CA 1
ATOM 2157 C C . THR A 1 281 ? -49.569 9.957 60.168 1.00 30.05 281 THR A C 1
ATOM 2159 O O . THR A 1 281 ? -49.045 10.819 60.874 1.00 30.05 281 THR A O 1
ATOM 2162 N N . LYS A 1 282 ? -48.873 8.944 59.645 1.00 27.34 282 LYS A N 1
ATOM 2163 C CA . LYS A 1 282 ? -47.412 8.886 59.629 1.00 27.34 282 LYS A CA 1
ATOM 2164 C C . LYS A 1 282 ? -46.924 9.779 58.485 1.00 27.34 282 LYS A C 1
ATOM 2166 O O . LYS A 1 282 ? -47.329 9.558 57.344 1.00 27.34 282 LYS A O 1
ATOM 2171 N N . PRO A 1 283 ? -46.108 10.810 58.748 1.00 30.19 283 PRO A N 1
ATOM 2172 C CA . PRO A 1 283 ? -45.498 11.583 57.680 1.00 30.19 283 PRO A CA 1
ATOM 2173 C C . PRO A 1 283 ? -44.466 10.706 56.963 1.00 30.19 283 PRO A C 1
ATOM 2175 O O . PRO A 1 283 ? -43.565 10.160 57.594 1.00 30.19 283 PRO A O 1
ATOM 2178 N N . VAL A 1 284 ? -44.626 10.556 55.648 1.00 32.03 284 VAL A N 1
ATOM 2179 C CA . VAL A 1 284 ? -43.650 9.885 54.786 1.00 32.03 284 VAL A CA 1
ATOM 2180 C C . VAL A 1 284 ? -42.441 10.804 54.642 1.00 32.03 284 VAL A C 1
ATOM 2182 O O . VAL A 1 284 ? -42.536 11.935 54.165 1.00 32.03 284 VAL A O 1
ATOM 2185 N N . GLU A 1 285 ? -41.319 10.304 55.134 1.00 33.53 285 GLU A N 1
ATOM 2186 C CA . GLU A 1 285 ? -40.016 10.941 55.180 1.00 33.53 285 GLU A CA 1
ATOM 2187 C C . GLU A 1 285 ? -39.391 10.925 53.780 1.00 33.53 285 GLU A C 1
ATOM 2189 O O . GLU A 1 285 ? -38.835 9.924 53.336 1.00 33.53 285 GLU A O 1
ATOM 2194 N N . ILE A 1 286 ? -39.508 12.033 53.049 1.00 32.66 286 ILE A N 1
ATOM 2195 C CA . ILE A 1 286 ? -38.776 12.223 51.794 1.00 32.66 286 ILE A CA 1
ATOM 2196 C C . ILE A 1 286 ? -37.399 12.779 52.167 1.00 32.66 286 ILE A C 1
ATOM 2198 O O . ILE A 1 286 ? -37.180 13.990 52.185 1.00 32.66 286 ILE A O 1
ATOM 2202 N N . GLN A 1 287 ? -36.478 11.884 52.528 1.00 33.72 287 GLN A N 1
ATOM 2203 C CA . GLN A 1 287 ? -35.054 12.207 52.551 1.00 33.72 287 GLN A CA 1
ATOM 2204 C C . GLN A 1 287 ? -34.563 12.288 51.109 1.00 33.72 287 GLN A C 1
ATOM 2206 O O . GLN A 1 287 ? -34.307 11.271 50.471 1.00 33.72 287 GLN A O 1
ATOM 2211 N N . ILE A 1 288 ? -34.460 13.502 50.583 1.00 33.66 288 ILE A N 1
ATOM 2212 C CA . ILE A 1 288 ? -33.644 13.761 49.402 1.00 33.66 288 ILE A CA 1
ATOM 2213 C C . ILE A 1 288 ? -32.403 14.482 49.914 1.00 33.66 288 ILE A C 1
ATOM 2215 O O . ILE A 1 288 ? -32.493 15.610 50.401 1.00 33.66 288 ILE A O 1
ATOM 2219 N N . GLU A 1 289 ? -31.271 13.779 49.845 1.00 35.16 289 GLU A N 1
ATOM 2220 C CA . GLU A 1 289 ? -29.908 14.292 49.988 1.00 35.16 289 GLU A CA 1
ATOM 2221 C C . GLU A 1 289 ? -29.710 15.501 49.061 1.00 35.16 289 GLU A C 1
ATOM 2223 O O . GLU A 1 289 ? -29.261 15.393 47.923 1.00 35.16 289 GLU A O 1
ATOM 2228 N N . LEU A 1 290 ? -30.082 16.688 49.532 1.00 34.06 290 LEU A N 1
ATOM 2229 C CA . LEU A 1 290 ? -29.666 17.943 48.910 1.00 34.06 290 LEU A CA 1
ATOM 2230 C C . LEU A 1 290 ? -28.365 18.469 49.537 1.00 34.06 290 LEU A C 1
ATOM 2232 O O . LEU A 1 290 ? -27.735 19.369 48.991 1.00 34.06 290 LEU A O 1
ATOM 2236 N N . VAL A 1 291 ? -27.956 17.888 50.671 1.00 37.16 291 VAL A N 1
ATOM 2237 C CA . VAL A 1 291 ? -26.719 18.234 51.381 1.00 37.16 291 VAL A CA 1
ATOM 2238 C C . VAL A 1 291 ? -25.512 17.519 50.765 1.00 37.16 291 VAL A C 1
ATOM 2240 O O . VAL A 1 291 ? -24.483 18.163 50.591 1.00 37.16 291 VAL A O 1
ATOM 2243 N N . ASP A 1 292 ? -25.633 16.265 50.316 1.00 36.16 292 ASP A N 1
ATOM 2244 C CA . ASP A 1 292 ? -24.494 15.538 49.724 1.00 36.16 292 ASP A CA 1
ATOM 2245 C C . ASP A 1 292 ? -24.120 16.033 48.317 1.00 36.16 292 ASP A C 1
ATOM 2247 O O . ASP A 1 292 ? -22.941 16.101 47.978 1.00 36.16 292 ASP A O 1
ATOM 2251 N N . ILE A 1 293 ? -25.090 16.528 47.536 1.00 36.94 293 ILE A N 1
ATOM 2252 C CA . ILE A 1 293 ? -24.822 17.128 46.214 1.00 36.94 293 ILE A CA 1
ATOM 2253 C C . ILE A 1 293 ? -24.148 18.507 46.339 1.00 36.94 293 ILE A C 1
ATOM 2255 O O . ILE A 1 293 ? -23.350 18.885 45.479 1.00 36.94 293 ILE A O 1
ATOM 2259 N N . LEU A 1 294 ? -24.442 19.266 47.401 1.00 36.34 294 LEU A N 1
ATOM 2260 C CA . LEU A 1 294 ? -23.781 20.551 47.656 1.00 36.34 294 LEU A CA 1
ATOM 2261 C C . LEU A 1 294 ? -22.398 20.369 48.297 1.00 36.34 294 LEU A C 1
ATOM 2263 O O . LEU A 1 294 ? -21.489 21.130 47.967 1.00 36.34 294 LEU A O 1
ATOM 2267 N N . ARG A 1 295 ? -22.192 19.327 49.115 1.00 39.41 295 ARG A N 1
ATOM 2268 C CA . ARG A 1 295 ? -20.877 19.026 49.708 1.00 39.41 295 ARG A CA 1
ATOM 2269 C C . ARG A 1 295 ? -19.871 18.479 48.687 1.00 39.41 295 ARG A C 1
ATOM 2271 O O . ARG A 1 295 ? -18.701 18.843 48.748 1.00 39.41 295 ARG A O 1
ATOM 2278 N N . GLU A 1 296 ? -20.314 17.711 47.687 1.00 40.78 296 GLU A N 1
ATOM 2279 C CA . GLU A 1 296 ? -19.439 17.265 46.584 1.00 40.78 296 GLU A CA 1
ATOM 2280 C C . GLU A 1 296 ? -19.063 18.382 45.589 1.00 40.78 296 GLU A C 1
ATOM 2282 O O . GLU A 1 296 ? -18.114 18.224 44.819 1.00 40.78 296 GLU A O 1
ATOM 2287 N N . GLN A 1 297 ? -19.770 19.519 45.578 1.00 40.91 297 GLN A N 1
ATOM 2288 C CA . GLN A 1 297 ? -19.397 20.671 44.744 1.00 40.91 297 GLN A CA 1
ATOM 2289 C C . GLN A 1 297 ? -18.429 21.639 45.443 1.00 40.91 297 GLN A C 1
ATOM 2291 O O . GLN A 1 297 ? -17.69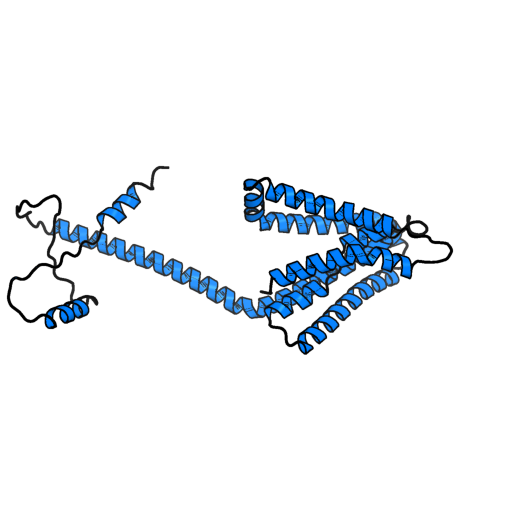6 22.333 44.740 1.00 40.91 297 GLN A O 1
ATOM 2296 N N . GLU A 1 298 ? -18.369 21.667 46.781 1.00 39.84 298 GLU A N 1
ATOM 2297 C CA . GLU A 1 298 ? -17.369 22.460 47.521 1.00 39.84 298 GLU A CA 1
ATOM 2298 C C . GLU A 1 298 ? -16.017 21.737 47.693 1.00 39.84 298 GLU A C 1
ATOM 2300 O O . GLU A 1 298 ? -14.988 22.406 47.721 1.00 39.84 298 GLU A O 1
ATOM 2305 N N . GLU A 1 299 ? -15.962 20.397 47.704 1.00 41.41 299 GLU A N 1
ATOM 2306 C CA . GLU A 1 299 ? -14.695 19.648 47.879 1.00 41.41 299 GLU A CA 1
ATOM 2307 C C . GLU A 1 299 ? -13.934 19.322 46.569 1.00 41.41 299 GLU A C 1
ATOM 2309 O O . GLU A 1 299 ? -12.823 18.799 46.610 1.00 41.41 299 GLU A O 1
ATOM 2314 N N . GLY A 1 300 ? -14.469 19.663 45.389 1.00 37.03 300 GLY A N 1
ATOM 2315 C CA . GLY A 1 300 ? -13.801 19.451 44.088 1.00 37.03 300 GLY A CA 1
ATOM 2316 C C . GLY A 1 300 ? -13.080 20.676 43.505 1.00 37.03 300 GLY A C 1
ATOM 2317 O O . GLY A 1 300 ? -12.665 20.644 42.345 1.00 37.03 300 GLY A O 1
ATOM 2318 N N . GLY A 1 301 ? -13.002 21.773 44.265 1.00 38.28 301 GLY A N 1
ATOM 2319 C CA . GLY A 1 301 ? -12.502 23.082 43.827 1.00 38.28 301 GLY A CA 1
ATOM 2320 C C . GLY A 1 301 ? -11.071 23.439 44.242 1.00 38.28 301 GLY A C 1
ATOM 2321 O O . GLY A 1 301 ? -10.619 24.524 43.888 1.00 38.28 301 GLY A O 1
ATOM 2322 N N . GLU A 1 302 ? -10.346 22.564 44.941 1.00 39.72 302 GLU A N 1
ATOM 2323 C CA . GLU A 1 302 ? -8.914 22.733 45.223 1.00 39.72 302 GLU A CA 1
ATOM 2324 C C . GLU A 1 302 ? -8.182 21.396 45.027 1.00 39.72 302 GLU A C 1
ATOM 2326 O O . GLU A 1 302 ? -8.361 20.453 45.797 1.00 39.72 302 GLU A O 1
ATOM 2331 N N . GLY A 1 303 ? -7.371 21.315 43.965 1.00 34.31 303 GLY A N 1
ATOM 2332 C CA . GLY A 1 303 ? -6.559 20.145 43.609 1.00 34.31 303 GLY A CA 1
ATOM 2333 C C . GLY A 1 303 ? -6.191 20.089 42.135 1.00 34.31 303 GLY A C 1
ATOM 2334 O O . GLY A 1 303 ? -6.917 19.407 41.381 1.00 34.31 303 GLY A O 1
#

InterPro domains:
  IPR016833 Putative sodium bile acid cotransporter [PF13593] (1-197)
  IPR016833 Putative sodium bile acid cotransporter [PTHR18640] (1-198)
  IPR038770 Sodium/solute symporter superfamily [G3DSA:1.20.1530.20] (1-199)

pLDDT: mean 72.34, std 21.23, range [27.34, 95.56]

Radius of gyration: 35.54 Å; chains: 1; bounding box: 80×55×94 Å

Secondary structure (DSSP, 8-state):
---HHHHHHHHHHHHHHHHHHHHHHHHHHH-BTTB---HHHHHHHHHHHHHHHHHHHHHHHHH-HHHHHHHHHTHHHHHHHHHHHHHHHHHHHHHHHHHHHHHS-HHHHHHHHHHHHHHHHHHHHHHHHHHHHHT--HHHHHHHHHHTT---HHHHHHHHHT--TTSTTTHHHHHHHHHHHHHHHHHHHHHHHHHHHHHHHHHHHHHHHHHHHHHHHHHHHHHHHHHHHHHHHHHHHHT---------TT------PPPTT-THHHHHHHHTTS-------PPP-----SHHHHHHHHTTS--

Sequence (303 aa):
GGNAALALLLTVGSNLLGILTVPFAVKLILDSEDFNLDALSLLLKLLITILTPLCFGKALRHSNKKLAQFAKEQKQKFSMANSLCLILIVWQTLSKAQPQVIDQKAGELLLLIAGGIGIHLVFLMVNFFFISLLRMETEEYRAVLLCSSQKTLPIAVTVINFLPEPYEGYHGLLVVPCVVSHLVQILIDSVIVSHWAGGGLGSRGKETRKASWESKRKRTNSRLNLVELVETVNSLKEQKVDPMQNSFGERVGVKAPLPQGHPLRDQFASENQAGGSSEGTKPVEIQIELVDILREQEEGGEG

Foldseek 3Di:
DADPVLLVCLQVVVVVVCLVVVLVVVCVVPVDPVFDRPSVVLSVLSCCVPVVVVVVVVCVLVVDVVVVVVCVVCVVVVVVVVVVVLVVVLVVLCVVCVVVCVPDDPVVLVVLLVVLLVQLVVLLVVQLVVCVVVVDDPRHSLSSSLSRSADDLVSQLSVLCPGDPPSVVPSSVSSNSVSNSNVVSVVVNVVVVVVVVVVCVVVVVVVVVVVVVVVVVVVVVVVVVVVVVVVVVVVVVVVPDPDDDDDDDDDDDDDDDDDPPDPCPVVVVVVVVVDDDDDDDDDDDPDDPPVVVVVVVVVVPDD

Organism: NCBI:txid1461544